Protein AF-A0A9Q1IX51-F1 (afdb_monomer_lite)

InterPro domains:
  IPR006652 Kelch repeat type 1 [PF01344] (8-54)
  IPR006652 Kelch repeat type 1 [PF01344] (57-98)
  IPR006652 Kelch repeat type 1 [SM00612] (18-68)
  IPR006652 Kelch repeat type 1 [SM00612] (69-113)
  IPR006652 Kelch repeat type 1 [SM00612] (114-156)
  IPR015915 Kelch-type beta-propeller [G3DSA:2.120.10.80] (1-222)
  IPR015915 Kelch-type beta-propeller [SSF117281] (7-207)
  IPR052310 Kelch/BTB domain-containing protein [PTHR45972] (1-249)

Sequence (255 aa):
MPDEVNTKGCGICTMYNYLFVAGGIKGYGDKCKLSDKVFCYNPITDNWSEIRPLKQPRSQLKLVSMEGFLYAIGGECLFTVEKYDPRMDRWTTVAPLPKGAFAVAHEATICNGELYVSGGSLFYRLLKYDPKRDEWQECPYNNSRKKSTDMVAFKNFIYRFDVNRDQGVNVFKYNTVVKMWHDSASLQQTNPLPFRCAIIGNNIYCVNKSQTLQFIVEEENARFGPEPLKAPFEAKGVLFPFVLSLPEKAETISV

Organism: Synaphobranchus kaupii (NCBI:txid118154)

Foldseek 3Di:
DDPPQAPAQWAWDDDPQKIKTAWAWDDDDPPIDIFQWMWIADLVVRDIDTADGHPDGAGNWYWYDFPQWIKTAAHQQGFWIWIAHPVVSDIDTFAGHDPPAFRDFQAWEDAPRWIWTWGGDQATWIWIADPVVSDIDTFDGDPDRARFLYWYDDHQWIWTWGADQQAGIWIKIARNPVRDIDGAEGDGDHGDDRFYWDDDDQWIWTADQAFIWIWGDDPPHIYIDPDTHGHDPPPPDDDNDDDPDDPDDDDDDDD

Radius of gyration: 18.99 Å; chains: 1; bounding box: 48×55×47 Å

Structure (mmCIF, N/CA/C/O backbone):
data_AF-A0A9Q1IX51-F1
#
_entry.id   AF-A0A9Q1IX51-F1
#
loop_
_atom_site.group_PDB
_atom_site.id
_atom_site.type_symbol
_atom_site.label_atom_id
_atom_site.label_alt_id
_atom_site.label_comp_id
_atom_site.label_asym_id
_atom_site.label_entity_id
_atom_site.label_seq_id
_atom_site.pdbx_PDB_ins_code
_atom_site.Cartn_x
_atom_site.Cartn_y
_atom_site.Cartn_z
_atom_site.occupancy
_atom_site.B_iso_or_equiv
_atom_site.auth_seq_id
_atom_site.auth_comp_id
_atom_site.auth_asym_id
_atom_site.auth_atom_id
_atom_site.pdbx_PDB_model_num
ATOM 1 N N . MET A 1 1 ? 15.773 -16.707 0.502 1.00 78.88 1 MET A N 1
ATOM 2 C CA . MET A 1 1 ? 15.525 -15.411 -0.173 1.00 78.88 1 MET A CA 1
ATOM 3 C C . MET A 1 1 ? 16.825 -14.954 -0.826 1.00 78.88 1 MET A C 1
ATOM 5 O O . MET A 1 1 ? 17.828 -15.002 -0.126 1.00 78.88 1 MET A O 1
ATOM 9 N N . PRO A 1 2 ? 16.835 -14.570 -2.116 1.00 84.31 2 PRO A N 1
ATOM 10 C CA . PRO A 1 2 ? 18.035 -14.088 -2.807 1.00 84.31 2 PRO A CA 1
ATOM 11 C C . PRO A 1 2 ? 18.634 -12.832 -2.155 1.00 84.31 2 PRO A C 1
ATOM 13 O O . PRO A 1 2 ? 17.889 -11.960 -1.711 1.00 84.31 2 PRO A O 1
ATOM 16 N N . ASP A 1 3 ? 19.963 -12.692 -2.187 1.00 84.44 3 ASP A N 1
ATOM 17 C CA . ASP A 1 3 ? 20.710 -11.546 -1.615 1.00 84.44 3 ASP A CA 1
ATOM 18 C C . ASP A 1 3 ? 20.418 -10.198 -2.302 1.00 84.44 3 ASP A C 1
ATOM 20 O O . ASP A 1 3 ? 20.831 -9.118 -1.863 1.00 84.44 3 ASP A O 1
ATOM 24 N N . GLU A 1 4 ? 19.741 -10.258 -3.439 1.00 84.62 4 GLU A N 1
ATOM 25 C CA . GLU A 1 4 ? 19.358 -9.111 -4.250 1.00 84.62 4 GLU A CA 1
ATOM 26 C C . GLU A 1 4 ? 18.008 -8.524 -3.834 1.00 84.62 4 GLU A C 1
ATOM 28 O O . GLU A 1 4 ? 17.710 -7.379 -4.180 1.00 84.62 4 GLU A O 1
ATOM 33 N N . VAL A 1 5 ? 17.211 -9.275 -3.066 1.00 86.69 5 VAL A N 1
ATOM 34 C CA . VAL A 1 5 ? 15.937 -8.797 -2.530 1.00 86.69 5 VAL A CA 1
ATOM 35 C C . VAL A 1 5 ? 16.217 -7.742 -1.463 1.00 86.69 5 VAL A C 1
ATOM 37 O O . VAL A 1 5 ? 16.752 -8.034 -0.392 1.00 86.69 5 VAL A O 1
ATOM 40 N N . ASN A 1 6 ? 15.827 -6.497 -1.731 1.00 85.94 6 ASN A N 1
ATOM 41 C CA . ASN A 1 6 ? 15.961 -5.428 -0.747 1.00 85.94 6 ASN A CA 1
ATOM 42 C C . ASN A 1 6 ? 14.882 -5.562 0.328 1.00 85.94 6 ASN A C 1
ATOM 44 O O . ASN A 1 6 ? 13.694 -5.647 0.026 1.00 85.94 6 ASN A O 1
ATOM 48 N N . THR A 1 7 ? 15.285 -5.498 1.594 1.00 82.69 7 THR A N 1
ATOM 49 C CA . THR A 1 7 ? 14.363 -5.506 2.743 1.00 82.69 7 THR A CA 1
ATOM 50 C C . THR A 1 7 ? 14.002 -4.099 3.222 1.00 82.69 7 THR A C 1
ATOM 52 O O . THR A 1 7 ? 13.067 -3.921 4.000 1.00 82.69 7 THR A O 1
ATOM 55 N N . LYS A 1 8 ? 14.726 -3.072 2.757 1.00 87.50 8 LYS A N 1
ATOM 56 C CA . LYS A 1 8 ? 14.512 -1.673 3.137 1.00 87.50 8 LYS A CA 1
ATOM 57 C C . LYS A 1 8 ? 13.795 -0.915 2.028 1.00 87.50 8 LYS A C 1
ATOM 59 O O . LYS A 1 8 ? 14.292 -0.819 0.909 1.00 87.50 8 LYS A O 1
ATOM 64 N N . GLY A 1 9 ? 12.654 -0.317 2.368 1.00 89.38 9 GLY A N 1
ATOM 65 C CA . GLY A 1 9 ? 11.893 0.541 1.459 1.00 89.38 9 GLY A CA 1
ATOM 66 C C . GLY A 1 9 ? 11.315 -0.187 0.242 1.00 89.38 9 GLY A C 1
ATOM 67 O O . GLY A 1 9 ? 10.960 0.483 -0.721 1.00 89.38 9 GLY A O 1
ATOM 68 N N . CYS A 1 10 ? 11.259 -1.519 0.249 1.00 94.56 10 CYS A N 1
ATOM 69 C CA . CYS A 1 10 ? 10.584 -2.288 -0.788 1.00 94.56 10 CYS A CA 1
ATOM 70 C C . CYS A 1 10 ? 9.066 -2.290 -0.568 1.00 94.56 10 CYS A C 1
ATOM 72 O O . CYS A 1 10 ? 8.568 -2.063 0.538 1.00 94.56 10 CYS A O 1
ATOM 74 N N . GLY A 1 11 ? 8.335 -2.548 -1.646 1.00 95.44 11 GLY A N 1
ATOM 75 C CA . GLY A 1 11 ? 6.907 -2.817 -1.621 1.00 95.44 11 GLY A CA 1
ATOM 76 C C . GLY A 1 11 ? 6.698 -4.322 -1.570 1.00 95.44 11 GLY A C 1
ATOM 77 O O . GLY A 1 11 ? 7.404 -5.057 -2.258 1.00 95.44 11 GLY A O 1
ATOM 78 N N . ILE A 1 12 ? 5.746 -4.774 -0.760 1.00 95.00 12 ILE A N 1
ATOM 79 C CA . ILE A 1 12 ? 5.445 -6.194 -0.581 1.00 95.00 12 ILE A CA 1
ATOM 80 C C . ILE A 1 12 ? 3.938 -6.389 -0.702 1.00 95.00 12 ILE A C 1
ATOM 82 O O . ILE A 1 12 ? 3.181 -5.646 -0.077 1.00 95.00 12 ILE A O 1
ATOM 86 N N . CYS A 1 13 ? 3.505 -7.387 -1.466 1.00 95.19 13 CYS A N 1
ATOM 87 C CA . CYS A 1 13 ? 2.109 -7.819 -1.490 1.00 95.19 13 CYS A CA 1
ATOM 88 C C . CYS A 1 13 ? 1.990 -9.299 -1.847 1.00 95.19 13 CYS A C 1
ATOM 90 O O . CYS A 1 13 ? 2.926 -9.904 -2.367 1.00 95.19 13 CYS A O 1
ATOM 92 N N . THR A 1 14 ? 0.815 -9.872 -1.610 1.00 93.81 14 THR A N 1
ATOM 93 C CA . THR A 1 14 ? 0.474 -11.221 -2.061 1.00 93.81 14 THR A CA 1
ATOM 94 C C . THR A 1 14 ? -0.486 -11.159 -3.243 1.00 93.81 14 THR A C 1
ATOM 96 O O . THR A 1 14 ? -1.341 -10.284 -3.301 1.00 93.81 14 THR A O 1
ATOM 99 N N . MET A 1 15 ? -0.351 -12.076 -4.201 1.00 94.69 15 MET A N 1
ATOM 100 C CA . MET A 1 15 ? -1.299 -12.253 -5.308 1.00 94.69 15 MET A CA 1
ATOM 101 C C . MET A 1 15 ? -1.302 -13.726 -5.722 1.00 94.69 15 MET A C 1
ATOM 103 O O . MET A 1 15 ? -0.240 -14.300 -5.937 1.00 94.69 15 MET A O 1
ATOM 107 N N . TYR A 1 16 ? -2.478 -14.353 -5.812 1.00 91.38 16 TYR A N 1
ATOM 108 C CA . TYR A 1 16 ? -2.625 -15.782 -6.150 1.00 91.38 16 TYR A CA 1
ATOM 109 C C . TYR A 1 16 ? -1.751 -16.736 -5.309 1.00 91.38 16 TYR A C 1
ATOM 111 O O . TYR A 1 16 ? -1.217 -17.707 -5.830 1.00 91.38 16 TYR A O 1
ATOM 119 N N . ASN A 1 17 ? -1.604 -16.461 -4.008 1.00 89.44 17 ASN A N 1
ATOM 120 C CA . ASN A 1 17 ? -0.730 -17.193 -3.076 1.00 89.44 17 ASN A CA 1
ATOM 121 C C . ASN A 1 17 ? 0.785 -17.051 -3.337 1.00 89.44 17 ASN A C 1
ATOM 123 O O . ASN A 1 17 ? 1.582 -17.706 -2.680 1.00 89.44 17 ASN A O 1
ATOM 127 N N . TYR A 1 18 ? 1.205 -16.172 -4.244 1.00 92.50 18 TYR A N 1
ATOM 128 C CA . TYR A 1 18 ? 2.606 -15.789 -4.399 1.00 92.50 18 TYR A CA 1
ATOM 129 C C . TYR A 1 18 ? 2.893 -14.520 -3.601 1.00 92.50 18 TYR A C 1
ATOM 131 O O . TYR A 1 18 ? 2.026 -13.650 -3.469 1.00 92.50 18 TYR A O 1
ATOM 139 N N . LEU A 1 19 ? 4.117 -14.401 -3.092 1.00 95.12 19 LEU A N 1
ATOM 140 C CA . LEU A 1 19 ? 4.614 -13.194 -2.437 1.00 95.12 19 LEU A CA 1
ATOM 141 C C . LEU A 1 19 ? 5.472 -12.403 -3.423 1.00 95.12 19 LEU A C 1
ATOM 143 O O . LEU A 1 19 ? 6.433 -12.932 -3.971 1.00 95.12 19 LEU A O 1
ATOM 147 N N . PHE A 1 20 ? 5.157 -11.127 -3.608 1.00 96.19 20 PHE A N 1
ATOM 148 C CA . PHE A 1 20 ? 5.904 -10.226 -4.477 1.00 96.19 20 PHE A CA 1
ATOM 149 C C . PHE A 1 20 ? 6.659 -9.198 -3.648 1.00 96.19 20 PHE A C 1
ATOM 151 O O . PHE A 1 20 ? 6.102 -8.622 -2.713 1.00 96.19 20 PHE A O 1
ATOM 158 N N . VAL A 1 21 ? 7.912 -8.946 -4.022 1.00 97.00 21 VAL A N 1
ATOM 159 C CA . VAL A 1 21 ? 8.763 -7.905 -3.442 1.00 97.00 21 VAL A CA 1
ATOM 160 C C . VAL A 1 21 ? 9.307 -7.047 -4.572 1.00 97.00 21 VAL A C 1
ATOM 162 O O . VAL A 1 21 ? 9.965 -7.561 -5.471 1.00 97.00 21 VAL A O 1
ATOM 165 N N . ALA A 1 22 ? 9.039 -5.745 -4.535 1.00 97.44 22 ALA A N 1
ATOM 166 C CA . ALA A 1 22 ? 9.427 -4.815 -5.590 1.00 97.44 22 ALA A CA 1
ATOM 167 C C . ALA A 1 22 ? 10.301 -3.680 -5.052 1.00 97.44 22 ALA A C 1
ATOM 169 O O . ALA A 1 22 ? 10.007 -3.096 -4.005 1.00 97.44 22 ALA A O 1
ATOM 170 N N . GLY A 1 23 ? 11.338 -3.338 -5.814 1.00 96.50 23 GLY A N 1
ATOM 171 C CA . GLY A 1 23 ? 12.205 -2.188 -5.597 1.00 96.50 23 GLY A CA 1
ATOM 172 C C . GLY A 1 23 ? 12.950 -2.208 -4.263 1.00 96.50 23 GLY A C 1
ATOM 173 O O . GLY A 1 23 ? 13.489 -3.227 -3.828 1.00 96.50 23 GLY A O 1
ATOM 174 N N . GLY A 1 24 ? 13.007 -1.048 -3.618 1.00 94.25 24 GLY A N 1
ATOM 175 C CA . GLY A 1 24 ? 13.712 -0.822 -2.364 1.00 94.25 24 GLY A CA 1
ATOM 176 C C . GLY A 1 24 ? 15.086 -0.187 -2.540 1.00 94.25 24 GLY A C 1
ATOM 177 O O . GLY A 1 24 ? 15.445 0.328 -3.600 1.00 94.25 24 GLY A O 1
ATOM 178 N N . ILE A 1 25 ? 15.832 -0.175 -1.439 1.00 92.00 25 ILE A N 1
ATOM 179 C CA . ILE A 1 25 ? 17.125 0.493 -1.321 1.00 92.00 25 ILE A CA 1
ATOM 180 C C . ILE A 1 25 ? 18.188 -0.513 -0.896 1.00 92.00 25 ILE A C 1
ATOM 182 O O . ILE A 1 25 ? 18.033 -1.175 0.134 1.00 92.00 25 ILE A O 1
ATOM 186 N N . LYS A 1 26 ? 19.306 -0.536 -1.627 1.00 87.00 26 LYS A N 1
ATOM 187 C CA . LYS A 1 26 ? 20.527 -1.251 -1.248 1.00 87.00 26 LYS A CA 1
ATOM 188 C C . LYS A 1 26 ? 21.592 -0.278 -0.741 1.00 87.00 26 LYS A C 1
ATOM 190 O O . LYS A 1 26 ? 21.780 0.796 -1.307 1.00 87.00 26 LYS A O 1
ATOM 195 N N . GLY A 1 27 ? 22.331 -0.683 0.290 1.00 81.00 27 GLY A N 1
ATOM 196 C CA . GLY A 1 27 ? 23.426 0.107 0.862 1.00 81.00 27 GLY A CA 1
ATOM 197 C C . GLY A 1 27 ? 22.983 1.140 1.905 1.00 81.00 27 GLY A C 1
ATOM 198 O O . GLY A 1 27 ? 21.822 1.196 2.312 1.00 81.00 27 GLY A O 1
ATOM 199 N N . TYR A 1 28 ? 23.944 1.935 2.379 1.00 72.94 28 TYR A N 1
ATOM 200 C CA . TYR A 1 28 ? 23.746 2.950 3.417 1.00 72.94 28 TYR A CA 1
ATOM 201 C C . TYR A 1 28 ? 24.565 4.208 3.101 1.00 72.94 28 TYR A C 1
ATOM 203 O O . TYR A 1 28 ? 25.629 4.108 2.485 1.00 72.94 28 TYR A O 1
ATOM 211 N N . GLY A 1 29 ? 24.073 5.376 3.528 1.00 75.75 29 GLY A N 1
ATOM 212 C CA . GLY A 1 29 ? 24.726 6.668 3.282 1.00 75.75 29 GLY A CA 1
ATOM 213 C C . GLY A 1 29 ? 24.916 6.951 1.789 1.00 75.75 29 GLY A C 1
ATOM 214 O O . GLY A 1 29 ? 24.030 6.671 0.984 1.00 75.75 29 GLY A O 1
ATOM 215 N N . ASP A 1 30 ? 26.102 7.427 1.417 1.00 74.62 30 ASP A N 1
ATOM 216 C CA . ASP A 1 30 ? 26.438 7.848 0.046 1.00 74.62 30 ASP A CA 1
ATOM 217 C C . ASP A 1 30 ? 26.472 6.700 -0.981 1.00 74.62 30 ASP A C 1
ATOM 219 O O . ASP A 1 30 ? 26.530 6.932 -2.185 1.00 74.62 30 ASP A O 1
ATOM 223 N N . LYS A 1 31 ? 26.415 5.440 -0.527 1.00 79.62 31 LYS A N 1
ATOM 224 C CA . LYS A 1 31 ? 26.353 4.244 -1.390 1.00 79.62 31 LYS A CA 1
ATOM 225 C C . LYS A 1 31 ? 24.927 3.708 -1.574 1.00 79.62 31 LYS A C 1
ATOM 227 O O . LYS A 1 31 ? 24.757 2.572 -2.018 1.00 79.62 31 LYS A O 1
ATOM 232 N N . CYS A 1 32 ? 23.918 4.494 -1.203 1.00 84.00 32 CYS A N 1
ATOM 233 C CA . CYS A 1 32 ? 22.505 4.182 -1.389 1.00 84.00 32 CYS A CA 1
ATOM 234 C C . CYS A 1 32 ? 22.172 4.036 -2.885 1.00 84.00 32 CYS A C 1
ATOM 236 O O . CYS A 1 32 ? 22.366 4.968 -3.664 1.00 84.00 32 CYS A O 1
ATOM 238 N N . LYS A 1 33 ? 21.666 2.868 -3.293 1.00 90.38 33 LYS A N 1
ATOM 239 C CA . LYS A 1 33 ? 21.188 2.612 -4.657 1.00 90.38 33 LYS A CA 1
ATOM 240 C C . LYS A 1 33 ? 19.733 2.170 -4.627 1.00 90.38 33 LYS A C 1
ATOM 242 O O . LYS A 1 33 ? 19.391 1.204 -3.944 1.00 90.38 33 LYS A O 1
ATOM 247 N N . LEU A 1 34 ? 18.898 2.876 -5.384 1.00 93.44 34 LEU A N 1
ATOM 248 C CA . LEU A 1 34 ? 17.518 2.475 -5.639 1.00 93.44 34 LEU A CA 1
ATOM 249 C C . LEU A 1 34 ? 17.500 1.248 -6.553 1.00 93.44 34 LEU A C 1
ATOM 251 O O . LEU A 1 34 ? 18.349 1.120 -7.436 1.00 93.44 34 LEU A O 1
ATOM 255 N N . SER A 1 35 ? 16.526 0.368 -6.354 1.00 95.00 35 SER A N 1
ATOM 256 C CA . SER A 1 35 ? 16.322 -0.812 -7.190 1.00 95.00 35 SER A CA 1
ATOM 257 C C . SER A 1 35 ? 14.981 -0.751 -7.915 1.00 95.00 35 SER A C 1
ATOM 259 O O . SER A 1 35 ? 13.992 -0.233 -7.395 1.00 95.00 35 SER A O 1
ATOM 261 N N . ASP A 1 36 ? 14.965 -1.284 -9.127 1.00 96.81 36 ASP A N 1
ATOM 262 C CA . ASP A 1 36 ? 13.798 -1.561 -9.964 1.00 96.81 36 ASP A CA 1
ATOM 263 C C . ASP A 1 36 ? 13.434 -3.054 -9.988 1.00 96.81 36 ASP A C 1
ATOM 265 O O . ASP A 1 36 ? 12.384 -3.417 -10.514 1.00 96.81 36 ASP A O 1
ATOM 269 N N . LYS A 1 37 ? 14.270 -3.923 -9.409 1.00 97.25 37 LYS A N 1
ATOM 270 C CA . LYS A 1 37 ? 14.067 -5.371 -9.428 1.00 97.25 37 LYS A CA 1
ATOM 271 C C . LYS A 1 37 ? 12.770 -5.773 -8.738 1.00 97.25 37 LYS A C 1
ATOM 273 O O . LYS A 1 37 ? 12.367 -5.177 -7.733 1.00 97.25 37 LYS A O 1
ATOM 278 N N . VAL A 1 38 ? 12.148 -6.828 -9.255 1.00 97.81 38 VAL A N 1
ATOM 279 C CA . VAL A 1 38 ? 10.932 -7.406 -8.686 1.00 97.81 38 VAL A CA 1
ATOM 280 C C . VAL A 1 38 ? 11.101 -8.910 -8.574 1.00 97.81 38 VAL A C 1
ATOM 282 O O . VAL A 1 38 ? 11.466 -9.583 -9.533 1.00 97.81 38 VAL A O 1
ATOM 285 N N . PHE A 1 39 ? 10.810 -9.436 -7.394 1.00 96.81 39 PHE A N 1
ATOM 286 C CA . PHE A 1 39 ? 10.927 -10.848 -7.084 1.00 96.81 39 PHE A CA 1
ATOM 287 C C . PHE A 1 39 ? 9.567 -11.424 -6.712 1.00 96.81 39 PHE A C 1
ATOM 289 O O . PHE A 1 39 ? 8.763 -10.773 -6.046 1.00 96.81 39 PHE A O 1
ATOM 296 N N . CYS A 1 40 ? 9.337 -12.660 -7.128 1.00 95.94 40 CYS A N 1
ATOM 297 C CA . CYS A 1 40 ? 8.158 -13.454 -6.843 1.00 95.94 40 CYS A CA 1
ATOM 298 C C . CYS A 1 40 ? 8.588 -14.732 -6.122 1.00 95.94 40 CYS A C 1
ATOM 300 O O . CYS A 1 40 ? 9.466 -15.455 -6.596 1.00 95.94 40 CYS A O 1
ATOM 302 N N . TYR A 1 41 ? 7.968 -15.012 -4.984 1.00 94.81 41 TYR A N 1
ATOM 303 C CA . TYR A 1 41 ? 8.163 -16.232 -4.222 1.00 94.81 41 TYR A CA 1
ATOM 304 C C . TYR A 1 41 ? 6.944 -17.139 -4.327 1.00 94.81 41 TYR A C 1
ATOM 306 O O . TYR A 1 41 ? 5.812 -16.713 -4.080 1.00 94.81 41 TYR A O 1
ATOM 314 N N . ASN A 1 42 ? 7.207 -18.402 -4.650 1.00 92.25 42 ASN A N 1
ATOM 315 C CA . ASN A 1 42 ? 6.227 -19.471 -4.673 1.00 92.25 42 ASN A CA 1
ATOM 316 C C . ASN A 1 42 ? 6.330 -20.310 -3.385 1.00 92.25 42 ASN A C 1
ATOM 318 O O . ASN A 1 42 ? 7.313 -21.043 -3.244 1.00 92.25 42 ASN A O 1
ATOM 322 N N . PRO A 1 43 ? 5.329 -20.272 -2.484 1.00 88.12 43 PRO A N 1
ATOM 323 C CA . PRO A 1 43 ? 5.350 -21.054 -1.245 1.00 88.12 43 PRO A CA 1
ATOM 324 C C . PRO A 1 43 ? 5.203 -22.560 -1.453 1.00 88.12 43 PRO A C 1
ATOM 326 O O . PRO A 1 43 ? 5.575 -23.324 -0.573 1.00 88.12 43 PRO A O 1
ATOM 329 N N . ILE A 1 44 ? 4.669 -23.008 -2.593 1.00 89.25 44 ILE A N 1
ATOM 330 C CA . ILE A 1 44 ? 4.496 -24.442 -2.870 1.00 89.25 44 ILE A CA 1
ATOM 331 C C . ILE A 1 44 ? 5.838 -25.078 -3.234 1.00 89.25 44 ILE A C 1
ATOM 333 O O . ILE A 1 44 ? 6.123 -26.201 -2.834 1.00 89.25 44 ILE A O 1
ATOM 337 N N . THR A 1 45 ? 6.662 -24.364 -4.002 1.00 89.81 45 THR A N 1
ATOM 338 C CA . THR A 1 45 ? 7.963 -24.869 -4.465 1.00 89.81 45 THR A CA 1
ATOM 339 C C . THR A 1 45 ? 9.138 -24.337 -3.651 1.00 89.81 45 THR A C 1
ATOM 341 O O . THR A 1 45 ? 10.274 -24.632 -3.997 1.00 89.81 45 THR A O 1
ATOM 344 N N . ASP A 1 46 ? 8.876 -23.488 -2.655 1.00 86.94 46 ASP A N 1
ATOM 345 C CA . ASP A 1 46 ? 9.873 -22.759 -1.863 1.00 86.94 46 ASP A CA 1
ATOM 346 C C . ASP A 1 46 ? 10.935 -22.021 -2.702 1.00 86.94 46 ASP A C 1
ATOM 348 O O . ASP A 1 46 ? 12.111 -21.941 -2.356 1.00 86.94 46 ASP A O 1
ATOM 352 N N . ASN A 1 47 ? 10.521 -21.457 -3.841 1.00 90.38 47 ASN A N 1
ATOM 353 C CA . ASN A 1 47 ? 11.449 -20.853 -4.795 1.00 90.38 47 ASN A CA 1
ATOM 354 C C . ASN A 1 47 ? 11.154 -19.378 -5.022 1.00 90.38 47 ASN A C 1
ATOM 356 O O . ASN A 1 47 ? 10.005 -18.958 -5.166 1.00 90.38 47 ASN A O 1
ATOM 360 N N . TRP A 1 48 ? 12.232 -18.604 -5.111 1.00 94.69 48 TRP A N 1
ATOM 361 C CA . TRP A 1 48 ? 12.212 -17.220 -5.558 1.00 94.69 48 TRP A CA 1
ATOM 362 C C . TRP A 1 48 ? 12.546 -17.149 -7.047 1.00 94.69 48 TRP A C 1
ATOM 364 O O . TRP A 1 48 ? 13.414 -17.869 -7.533 1.00 94.69 48 TRP A O 1
ATOM 374 N N . SER A 1 49 ? 11.887 -16.242 -7.755 1.00 95.00 49 SER A N 1
ATOM 375 C CA . SER A 1 49 ? 12.125 -15.930 -9.163 1.00 95.00 49 SER A CA 1
ATOM 376 C C . SER A 1 49 ? 12.153 -14.417 -9.349 1.00 95.00 49 SER A C 1
ATOM 378 O O . SER A 1 49 ? 11.397 -13.699 -8.696 1.00 95.00 49 SER A O 1
ATOM 380 N N . GLU A 1 50 ? 13.039 -13.918 -10.205 1.00 96.38 50 GLU A N 1
ATOM 381 C CA . GLU A 1 50 ? 12.985 -12.527 -10.659 1.00 96.38 50 GLU A CA 1
ATOM 382 C C . GLU A 1 50 ? 11.962 -12.435 -11.801 1.00 96.38 50 GLU A C 1
ATOM 384 O O . GLU A 1 50 ? 11.972 -13.261 -12.715 1.00 96.38 50 GLU A O 1
ATOM 389 N N . ILE A 1 51 ? 11.058 -11.461 -11.724 1.00 96.50 51 ILE A N 1
ATOM 390 C CA . ILE A 1 51 ? 10.115 -11.125 -12.802 1.00 96.50 51 ILE A CA 1
ATOM 391 C C . ILE A 1 51 ? 10.541 -9.798 -13.430 1.00 96.50 51 ILE A C 1
ATOM 393 O O . ILE A 1 51 ? 11.550 -9.215 -13.028 1.00 96.50 51 ILE A O 1
ATOM 397 N N . ARG A 1 52 ? 9.788 -9.282 -14.407 1.00 98.19 52 ARG A N 1
ATOM 398 C CA . ARG A 1 52 ? 10.177 -8.020 -15.053 1.00 98.19 52 ARG A CA 1
ATOM 399 C C . ARG A 1 52 ? 10.420 -6.899 -14.049 1.00 98.19 52 ARG A C 1
ATOM 401 O O . ARG A 1 52 ? 9.557 -6.653 -13.196 1.00 98.19 52 ARG A O 1
ATOM 408 N N . PRO A 1 53 ? 11.542 -6.175 -14.202 1.00 98.12 53 PRO A N 1
ATOM 409 C CA . PRO A 1 53 ? 11.814 -5.019 -13.377 1.00 98.12 53 PRO A CA 1
ATOM 410 C C . PRO A 1 53 ? 10.786 -3.921 -13.656 1.00 98.12 53 PRO A C 1
ATOM 412 O O . PRO A 1 53 ? 10.197 -3.838 -14.741 1.00 98.12 53 PRO A O 1
ATOM 415 N N . LEU A 1 54 ? 10.593 -3.067 -12.658 1.00 98.25 54 LEU A N 1
ATOM 416 C CA . LEU A 1 54 ? 9.879 -1.805 -12.786 1.00 98.25 54 LEU A CA 1
ATOM 417 C C . LEU A 1 54 ? 10.515 -0.965 -13.905 1.00 98.25 54 LEU A C 1
ATOM 419 O O . LEU A 1 54 ? 11.714 -1.043 -14.159 1.00 98.25 54 LEU A O 1
ATOM 423 N N . LYS A 1 55 ? 9.736 -0.097 -14.551 1.00 97.75 55 LYS A N 1
ATOM 424 C CA . LYS A 1 55 ? 10.257 0.830 -15.571 1.00 97.75 55 LYS A CA 1
ATOM 425 C C . LYS A 1 55 ? 11.209 1.873 -15.004 1.00 97.75 55 LYS A C 1
ATOM 427 O O . LYS A 1 55 ? 11.963 2.483 -15.757 1.00 97.75 55 LYS A O 1
ATOM 432 N N . GLN A 1 56 ? 11.129 2.116 -13.702 1.00 95.69 56 GLN A N 1
ATOM 433 C CA . GLN A 1 56 ? 12.042 2.985 -12.981 1.00 95.69 56 GLN A CA 1
ATOM 434 C C . GLN A 1 56 ? 12.288 2.438 -11.565 1.00 95.69 56 GLN A C 1
ATOM 436 O O . GLN A 1 56 ? 11.370 1.871 -10.962 1.00 95.69 56 GLN A O 1
ATOM 441 N N . PRO A 1 57 ? 13.485 2.650 -10.997 1.00 95.88 57 PRO A N 1
ATOM 442 C CA . PRO A 1 57 ? 13.773 2.296 -9.613 1.00 95.88 57 PRO A CA 1
ATOM 443 C C . PRO A 1 57 ? 12.877 3.038 -8.618 1.00 95.88 57 PRO A C 1
ATOM 445 O O . PRO A 1 57 ? 12.587 4.223 -8.793 1.00 95.88 57 PRO A O 1
ATOM 448 N N . ARG A 1 58 ? 12.454 2.354 -7.550 1.00 96.25 58 ARG A N 1
ATOM 449 C CA . ARG A 1 58 ? 11.534 2.902 -6.540 1.00 96.25 58 ARG A CA 1
ATOM 450 C C . ARG A 1 58 ? 11.955 2.495 -5.131 1.00 96.25 58 ARG A C 1
ATOM 452 O O . ARG A 1 58 ? 12.163 1.315 -4.870 1.00 96.25 58 ARG A O 1
ATOM 459 N N . SER A 1 59 ? 11.983 3.444 -4.200 1.00 94.31 59 SER A N 1
ATOM 460 C CA . SER A 1 59 ? 12.041 3.197 -2.752 1.00 94.31 59 SER A CA 1
ATOM 461 C C . SER A 1 59 ? 10.789 3.719 -2.062 1.00 94.31 59 SER A C 1
ATOM 463 O O . SER A 1 59 ? 10.132 4.619 -2.571 1.00 94.31 59 SER A O 1
ATOM 465 N N . GLN A 1 60 ? 10.460 3.169 -0.892 1.00 93.25 60 GLN A N 1
ATOM 466 C CA . GLN A 1 60 ? 9.288 3.544 -0.087 1.00 93.25 60 GLN A CA 1
ATOM 467 C C . GLN A 1 60 ? 7.962 3.481 -0.867 1.00 93.25 60 GLN A C 1
ATOM 469 O O . GLN A 1 60 ? 6.992 4.152 -0.519 1.00 93.25 60 GLN A O 1
ATOM 474 N N . LEU A 1 61 ? 7.919 2.678 -1.931 1.00 96.12 61 LEU A N 1
ATOM 475 C CA . 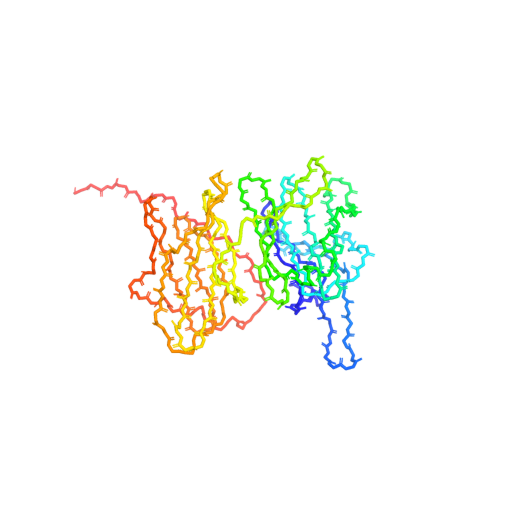LEU A 1 61 ? 6.726 2.458 -2.736 1.00 96.12 61 LEU A CA 1
ATOM 476 C C . LEU A 1 61 ? 5.679 1.648 -1.977 1.00 96.12 61 LEU A C 1
ATOM 478 O O . LEU A 1 61 ? 5.977 0.922 -1.024 1.00 96.12 61 LEU A O 1
ATOM 482 N N . LYS A 1 62 ? 4.448 1.711 -2.478 1.00 97.06 62 LYS A N 1
ATOM 483 C CA . LYS A 1 62 ? 3.390 0.782 -2.091 1.00 97.06 62 LYS A CA 1
ATOM 484 C C . LYS A 1 62 ? 3.133 -0.190 -3.227 1.00 97.06 62 LYS A C 1
ATOM 486 O O . LYS A 1 62 ? 3.034 0.219 -4.379 1.00 97.06 62 LYS A O 1
ATOM 491 N N . LEU A 1 63 ? 3.069 -1.472 -2.889 1.00 97.81 63 LEU A N 1
ATOM 492 C CA . LEU A 1 63 ? 2.763 -2.543 -3.824 1.00 97.81 63 LEU A CA 1
ATOM 493 C C . LEU A 1 63 ? 1.446 -3.170 -3.383 1.00 97.81 63 LEU A C 1
ATOM 495 O O . LEU A 1 63 ? 1.308 -3.535 -2.218 1.00 97.81 63 LEU A O 1
ATOM 499 N N . VAL A 1 64 ? 0.477 -3.253 -4.288 1.00 97.62 64 VAL A N 1
ATOM 500 C CA . VAL A 1 64 ? -0.834 -3.861 -4.023 1.00 97.62 64 VAL A CA 1
ATOM 501 C C . VAL A 1 64 ? -1.279 -4.675 -5.227 1.00 97.62 64 VAL A C 1
ATOM 503 O O . VAL A 1 64 ? -0.948 -4.334 -6.361 1.00 97.62 64 VAL A O 1
ATOM 506 N N . SER A 1 65 ? -2.043 -5.738 -4.995 1.00 97.25 65 SER A N 1
ATOM 507 C CA . SER A 1 65 ? -2.645 -6.535 -6.062 1.00 97.25 65 SER A CA 1
ATOM 508 C C . SER A 1 65 ? -4.129 -6.217 -6.200 1.00 97.25 65 SER A C 1
ATOM 510 O O . SER A 1 65 ? -4.853 -6.286 -5.209 1.00 97.25 65 SER A O 1
ATOM 512 N N . MET A 1 66 ? -4.603 -5.939 -7.410 1.00 96.69 66 MET A N 1
ATOM 513 C CA . MET A 1 66 ? -6.018 -5.689 -7.692 1.00 96.69 66 MET A CA 1
ATOM 514 C C . MET A 1 66 ? -6.387 -6.327 -9.029 1.00 96.69 66 MET A C 1
ATOM 516 O O . MET A 1 66 ? -5.673 -6.145 -10.011 1.00 96.69 66 MET A O 1
ATOM 520 N N . GLU A 1 67 ? -7.478 -7.098 -9.055 1.00 94.44 67 GLU A N 1
ATOM 521 C CA . GLU A 1 67 ? -8.016 -7.734 -10.273 1.00 94.44 67 GLU A CA 1
ATOM 522 C C . GLU A 1 67 ? -6.980 -8.546 -11.088 1.00 94.44 67 GLU A C 1
ATOM 524 O O . GLU A 1 67 ? -7.034 -8.616 -12.314 1.00 94.44 67 GLU A O 1
ATOM 529 N N . GLY A 1 68 ? -6.019 -9.179 -10.405 1.00 95.81 68 GLY A N 1
ATOM 530 C CA . GLY A 1 68 ? -4.976 -9.996 -11.040 1.00 95.81 68 GLY A CA 1
ATOM 531 C C . GLY A 1 68 ? -3.788 -9.217 -11.610 1.00 95.81 68 GLY A C 1
ATOM 532 O O . GLY A 1 68 ? -2.956 -9.804 -12.299 1.00 95.81 68 GLY A O 1
ATOM 533 N N . PHE A 1 69 ? -3.693 -7.921 -11.315 1.00 97.75 69 PHE A N 1
ATOM 534 C CA . PHE A 1 69 ? -2.552 -7.069 -11.640 1.00 97.75 69 PHE A CA 1
ATOM 535 C C . PHE A 1 69 ? -1.838 -6.620 -10.364 1.00 97.75 69 PHE A C 1
ATOM 537 O O . PHE A 1 69 ? -2.460 -6.518 -9.304 1.00 97.75 69 PHE A O 1
ATOM 544 N N . LEU A 1 70 ? -0.550 -6.283 -10.472 1.00 98.38 70 LEU A N 1
ATOM 545 C CA . LEU A 1 70 ? 0.173 -5.579 -9.405 1.00 98.38 70 LEU A CA 1
ATOM 546 C C . LEU A 1 70 ? 0.243 -4.091 -9.719 1.00 98.38 70 LEU A C 1
ATOM 548 O O . LEU A 1 70 ? 0.456 -3.715 -10.866 1.00 98.38 70 LEU A O 1
ATOM 552 N N . TYR A 1 71 ? 0.134 -3.253 -8.698 1.00 98.56 71 TYR A N 1
ATOM 553 C CA . TYR A 1 71 ? 0.272 -1.807 -8.804 1.00 98.56 71 TYR A CA 1
ATOM 554 C C . TYR A 1 71 ? 1.426 -1.339 -7.923 1.00 98.56 71 TYR A C 1
ATOM 556 O O . TYR A 1 71 ? 1.373 -1.477 -6.702 1.00 98.56 71 TYR A O 1
ATOM 564 N N . ALA A 1 72 ? 2.459 -0.774 -8.547 1.00 98.31 72 ALA A N 1
ATOM 565 C CA . ALA A 1 72 ? 3.589 -0.134 -7.889 1.00 98.31 72 ALA A CA 1
ATOM 566 C C . ALA A 1 72 ? 3.337 1.378 -7.826 1.00 98.31 72 ALA A C 1
ATOM 568 O O . ALA A 1 72 ? 3.389 2.089 -8.834 1.00 98.31 72 ALA A O 1
ATOM 569 N N . ILE A 1 73 ? 3.021 1.865 -6.632 1.00 97.88 73 ILE A N 1
ATOM 570 C CA . ILE A 1 73 ? 2.483 3.202 -6.395 1.00 97.88 73 ILE A CA 1
ATOM 571 C C . ILE A 1 73 ? 3.559 4.084 -5.776 1.00 97.88 73 ILE A C 1
ATOM 573 O O . ILE A 1 73 ? 4.054 3.808 -4.680 1.00 97.88 73 ILE A O 1
ATOM 577 N N . GLY A 1 74 ? 3.869 5.175 -6.478 1.00 95.56 74 GLY A N 1
ATOM 578 C CA . GLY A 1 74 ? 4.773 6.219 -6.015 1.00 95.56 74 GLY A CA 1
ATOM 579 C C . GLY A 1 74 ? 6.143 5.700 -5.579 1.00 95.56 74 GLY A C 1
ATOM 580 O O . GLY A 1 74 ? 6.726 4.802 -6.192 1.00 95.56 74 GLY A O 1
ATOM 581 N N . GLY A 1 75 ? 6.652 6.312 -4.523 1.00 91.44 75 GLY A N 1
ATOM 582 C CA . GLY A 1 75 ? 7.978 6.099 -3.974 1.00 91.44 75 GLY A CA 1
ATOM 583 C C . GLY A 1 75 ? 8.577 7.439 -3.572 1.00 91.44 75 GLY A C 1
ATOM 584 O O . GLY A 1 75 ? 7.944 8.487 -3.724 1.00 91.44 75 GLY A O 1
ATOM 585 N N . GLU A 1 76 ? 9.792 7.420 -3.047 1.00 87.44 76 GLU A N 1
ATOM 586 C CA . GLU A 1 76 ? 10.508 8.643 -2.706 1.00 87.44 76 GLU A CA 1
ATOM 587 C C . GLU A 1 76 ? 10.650 9.535 -3.950 1.00 87.44 76 GLU A C 1
ATOM 589 O O . GLU A 1 76 ? 11.202 9.119 -4.966 1.00 87.44 76 GLU A O 1
ATOM 594 N N . CYS A 1 77 ? 10.085 10.744 -3.882 1.00 85.38 77 CYS A N 1
ATOM 595 C CA . CYS A 1 77 ? 10.050 11.720 -4.979 1.00 85.38 77 CYS A CA 1
ATOM 596 C C . CYS A 1 77 ? 9.334 11.258 -6.268 1.00 85.38 77 CYS A C 1
ATOM 598 O O . CYS A 1 77 ? 9.530 11.860 -7.325 1.00 85.38 77 CYS A O 1
ATOM 600 N N . LEU A 1 78 ? 8.476 10.232 -6.202 1.00 92.31 78 LEU A N 1
ATOM 601 C CA . LEU A 1 78 ? 7.765 9.694 -7.364 1.00 92.31 78 LEU A CA 1
ATOM 602 C C . LEU A 1 78 ? 6.244 9.766 -7.200 1.00 92.31 78 LEU A C 1
ATOM 604 O O . LEU A 1 78 ? 5.673 9.274 -6.230 1.00 92.31 78 LEU A O 1
ATOM 608 N N . PHE A 1 79 ? 5.582 10.300 -8.227 1.00 94.75 79 PHE A N 1
ATOM 609 C CA . PHE A 1 79 ? 4.116 10.361 -8.329 1.00 94.75 79 PHE A CA 1
ATOM 610 C C . PHE A 1 79 ? 3.546 9.299 -9.269 1.00 94.75 79 PHE A C 1
ATOM 612 O O . PHE A 1 79 ? 2.376 8.947 -9.210 1.00 94.75 79 PHE A O 1
ATOM 619 N N . THR A 1 80 ? 4.367 8.801 -10.180 1.00 96.62 80 THR A N 1
ATOM 620 C CA . THR A 1 80 ? 4.009 7.802 -11.189 1.00 96.62 80 THR A CA 1
ATOM 621 C C . THR A 1 80 ? 3.540 6.498 -10.561 1.00 96.62 80 THR A C 1
ATOM 623 O O . THR A 1 80 ? 4.091 6.051 -9.551 1.00 96.62 80 THR A O 1
ATOM 626 N N . VAL A 1 81 ? 2.612 5.822 -11.227 1.00 98.00 81 VAL A N 1
ATOM 627 C CA . VAL A 1 81 ? 2.107 4.508 -10.829 1.00 98.00 81 VAL A CA 1
ATOM 628 C C . VAL A 1 81 ? 2.283 3.552 -12.001 1.00 98.00 81 VAL A C 1
ATOM 630 O O . VAL A 1 81 ? 2.085 3.927 -13.157 1.00 98.00 81 VAL A O 1
ATOM 633 N N . GLU A 1 82 ? 2.724 2.337 -11.708 1.00 98.44 82 GLU A N 1
ATOM 634 C CA . GLU A 1 82 ? 2.914 1.291 -12.709 1.00 98.44 82 GLU A CA 1
ATOM 635 C C . GLU A 1 82 ? 2.024 0.092 -12.401 1.00 98.44 82 GLU A C 1
ATOM 637 O O . GLU A 1 82 ? 1.887 -0.297 -11.246 1.00 98.44 82 GLU A O 1
ATOM 642 N N . LYS A 1 83 ? 1.445 -0.500 -13.445 1.00 98.44 83 LYS A N 1
ATOM 643 C CA . LYS A 1 83 ? 0.613 -1.698 -13.405 1.00 98.44 83 LYS A CA 1
ATOM 644 C C . LYS A 1 83 ? 1.313 -2.852 -14.117 1.00 98.44 83 LYS A C 1
ATOM 646 O O . LYS A 1 83 ? 1.643 -2.723 -15.298 1.00 98.44 83 LYS A O 1
ATOM 651 N N . TYR A 1 84 ? 1.502 -3.968 -13.427 1.00 98.56 84 TYR A N 1
ATOM 652 C CA . TYR A 1 84 ? 2.061 -5.206 -13.961 1.00 98.56 84 TYR A CA 1
ATOM 653 C C . TYR A 1 84 ? 0.959 -6.162 -14.392 1.00 98.56 84 TYR A C 1
ATOM 655 O O . TYR A 1 84 ? 0.101 -6.522 -13.583 1.00 98.56 84 TYR A O 1
ATOM 663 N N . ASP A 1 85 ? 1.025 -6.604 -15.643 1.00 97.75 85 ASP A N 1
ATOM 664 C CA . ASP A 1 85 ? 0.247 -7.727 -16.151 1.00 97.75 85 ASP A CA 1
ATOM 665 C C . ASP A 1 85 ? 1.100 -9.007 -16.108 1.00 97.75 85 ASP A C 1
ATOM 667 O O . ASP A 1 85 ? 2.044 -9.120 -16.899 1.00 97.75 85 ASP A O 1
ATOM 671 N N . PRO A 1 86 ? 0.786 -9.979 -15.229 1.00 96.06 86 PRO A N 1
ATOM 672 C CA . PRO A 1 86 ? 1.537 -11.230 -15.141 1.00 96.06 86 PRO A CA 1
ATOM 673 C C . PRO A 1 86 ? 1.384 -12.128 -16.374 1.00 96.06 86 PRO A C 1
ATOM 675 O O . PRO A 1 86 ? 2.229 -12.987 -16.596 1.00 96.06 86 PRO A O 1
ATOM 678 N N . ARG A 1 87 ? 0.337 -11.951 -17.192 1.00 96.06 87 ARG A N 1
ATOM 679 C CA . ARG A 1 87 ? 0.101 -12.764 -18.400 1.00 96.06 87 ARG A CA 1
ATOM 680 C C . ARG A 1 87 ? 0.992 -12.325 -19.551 1.00 96.06 87 ARG A C 1
ATOM 682 O O . ARG A 1 87 ? 1.367 -13.136 -20.389 1.00 96.06 87 ARG A O 1
ATOM 689 N N . MET A 1 88 ? 1.289 -11.029 -19.601 1.00 97.12 88 MET A N 1
ATOM 690 C CA . MET A 1 88 ? 2.169 -10.438 -20.607 1.00 97.12 88 MET A CA 1
ATOM 691 C C . MET A 1 88 ? 3.595 -10.241 -20.102 1.00 97.12 88 MET A C 1
ATOM 693 O O . MET A 1 88 ? 4.438 -9.830 -20.896 1.00 97.12 88 MET A O 1
ATOM 697 N N . ASP A 1 89 ? 3.834 -10.467 -18.805 1.00 96.75 89 ASP A N 1
ATOM 698 C CA . ASP A 1 89 ? 5.086 -10.142 -18.126 1.00 96.75 89 ASP A CA 1
ATOM 699 C C . ASP A 1 89 ? 5.513 -8.706 -18.485 1.00 96.75 89 ASP A C 1
ATOM 701 O O . ASP A 1 89 ? 6.508 -8.451 -19.169 1.00 96.75 89 ASP A O 1
ATOM 705 N N . ARG A 1 90 ? 4.652 -7.734 -18.149 1.00 98.06 90 ARG A N 1
ATOM 706 C CA . ARG A 1 90 ? 4.846 -6.346 -18.587 1.00 98.06 90 ARG A CA 1
ATOM 707 C C . ARG A 1 90 ? 4.293 -5.322 -17.612 1.00 98.06 90 ARG A C 1
ATOM 709 O O . ARG A 1 90 ? 3.113 -5.338 -17.271 1.00 98.06 90 ARG A O 1
ATOM 716 N N . TRP A 1 91 ? 5.132 -4.344 -17.280 1.00 98.62 91 TRP A N 1
ATOM 717 C CA . TRP A 1 91 ? 4.724 -3.122 -16.595 1.00 98.62 91 TRP A CA 1
ATOM 718 C C . TRP A 1 91 ? 4.208 -2.069 -17.585 1.00 98.62 91 TRP A C 1
ATOM 720 O O . TRP A 1 91 ? 4.759 -1.852 -18.668 1.00 98.62 91 TRP A O 1
ATOM 730 N N . THR A 1 92 ? 3.147 -1.372 -17.205 1.00 98.31 92 THR A N 1
ATOM 731 C CA . THR A 1 92 ? 2.529 -0.268 -17.948 1.00 98.31 92 THR A CA 1
ATOM 732 C C . THR A 1 92 ? 2.335 0.917 -17.016 1.00 98.31 92 THR A C 1
ATOM 734 O O . THR A 1 92 ? 2.078 0.731 -15.833 1.00 98.31 92 THR A O 1
ATOM 737 N N . THR A 1 93 ? 2.505 2.137 -17.518 1.00 98.19 93 THR A N 1
ATOM 738 C CA . THR A 1 93 ? 2.251 3.330 -16.702 1.00 98.19 93 THR A CA 1
ATOM 739 C C . THR A 1 93 ? 0.751 3.582 -16.693 1.00 98.19 93 THR A C 1
ATOM 741 O O . THR A 1 93 ? 0.121 3.478 -17.743 1.00 98.19 93 THR A O 1
ATOM 744 N N . VAL A 1 94 ? 0.210 3.898 -15.523 1.00 98.12 94 VAL A N 1
ATOM 745 C CA . VAL A 1 94 ? -1.179 4.335 -15.332 1.00 98.12 94 VAL A CA 1
ATOM 746 C C . VAL A 1 94 ? -1.178 5.750 -14.751 1.00 98.12 94 VAL A C 1
ATOM 748 O O . VAL A 1 94 ? -0.102 6.310 -14.494 1.00 98.12 94 VAL A O 1
ATOM 751 N N . ALA A 1 95 ? -2.348 6.349 -14.550 1.00 97.44 95 ALA A N 1
ATOM 752 C CA . ALA A 1 95 ? -2.457 7.714 -14.069 1.00 97.44 95 ALA A CA 1
ATOM 753 C C . ALA A 1 95 ? -1.615 7.948 -12.805 1.00 97.44 95 ALA A C 1
ATOM 755 O O . ALA A 1 95 ? -1.680 7.173 -11.840 1.00 97.44 95 ALA A O 1
ATOM 756 N N . PRO A 1 96 ? -0.794 9.011 -12.793 1.00 96.38 96 PRO A N 1
ATOM 757 C CA . PRO A 1 96 ? 0.046 9.325 -11.653 1.00 96.38 96 PRO A CA 1
ATOM 758 C C . PRO A 1 96 ? -0.793 9.884 -10.501 1.00 96.38 96 PRO A C 1
ATOM 760 O O . PRO A 1 96 ? -1.853 10.476 -10.705 1.00 96.38 96 PRO A O 1
ATOM 763 N N . LEU A 1 97 ? -0.262 9.770 -9.286 1.00 94.81 97 LEU A N 1
ATOM 764 C CA . LEU A 1 97 ? -0.763 10.483 -8.118 1.00 94.81 97 LEU A CA 1
ATOM 765 C C . LEU A 1 97 ? -0.785 12.006 -8.396 1.00 94.81 97 LEU A C 1
ATOM 767 O O . LEU A 1 97 ? 0.133 12.520 -9.051 1.00 94.81 97 LEU A O 1
ATOM 771 N N . PRO A 1 98 ? -1.783 12.754 -7.888 1.00 91.38 98 PRO A N 1
ATOM 772 C CA . PRO A 1 98 ? -1.881 14.199 -8.088 1.00 91.38 98 PRO A CA 1
ATOM 773 C C . PRO A 1 98 ? -0.630 14.952 -7.603 1.00 91.38 98 PRO A C 1
ATOM 775 O O . PRO A 1 98 ? -0.318 14.979 -6.407 1.00 91.38 98 PRO A O 1
ATOM 778 N N . LYS A 1 99 ? 0.086 15.594 -8.536 1.00 83.62 99 LYS A N 1
ATOM 779 C CA . LYS A 1 99 ? 1.309 16.361 -8.241 1.00 83.62 99 LYS A CA 1
ATOM 780 C C . LYS A 1 99 ? 1.020 17.512 -7.266 1.00 83.62 99 LYS A C 1
ATOM 782 O O . LYS A 1 99 ? -0.027 18.150 -7.328 1.00 83.62 99 LYS A O 1
ATOM 787 N N . GLY A 1 100 ? 1.965 17.792 -6.366 1.00 75.75 100 GLY A N 1
ATOM 788 C CA . GLY A 1 100 ? 1.910 18.906 -5.406 1.00 75.75 100 GLY A CA 1
ATOM 789 C C . GLY A 1 100 ? 1.029 18.652 -4.176 1.00 75.75 100 GLY A C 1
ATOM 790 O O . GLY A 1 100 ? 1.478 18.857 -3.053 1.00 75.75 100 GLY A O 1
ATOM 791 N N . ALA A 1 101 ? -0.193 18.150 -4.367 1.00 72.25 101 ALA A N 1
ATOM 792 C CA . ALA A 1 101 ? -1.127 17.867 -3.274 1.00 72.25 101 ALA A CA 1
ATOM 793 C C . ALA A 1 101 ? -0.856 16.529 -2.557 1.00 72.25 101 ALA A C 1
ATOM 795 O O . ALA A 1 101 ? -1.158 16.393 -1.370 1.00 72.25 101 ALA A O 1
ATOM 796 N N . PHE A 1 102 ? -0.275 15.552 -3.264 1.00 77.94 102 PHE A N 1
ATOM 797 C CA . PHE A 1 102 ? -0.031 14.199 -2.766 1.00 77.94 102 PHE A CA 1
ATOM 798 C C . PHE A 1 102 ? 1.448 13.816 -2.923 1.00 77.94 102 PHE A C 1
ATOM 800 O O . PHE A 1 102 ? 1.824 13.019 -3.777 1.00 77.94 102 PHE A O 1
ATOM 807 N N . ALA A 1 103 ? 2.306 14.446 -2.115 1.00 77.69 103 ALA A N 1
ATOM 808 C CA . ALA A 1 103 ? 3.764 14.324 -2.224 1.00 77.69 103 ALA A CA 1
ATOM 809 C C . ALA A 1 103 ? 4.295 12.893 -2.034 1.00 77.69 103 ALA A C 1
ATOM 811 O O . ALA A 1 103 ? 5.266 12.513 -2.680 1.00 77.69 103 ALA A O 1
ATOM 812 N N . VAL A 1 104 ? 3.682 12.117 -1.134 1.00 85.44 104 VAL A N 1
ATOM 813 C CA . VAL A 1 104 ? 4.151 10.777 -0.760 1.00 85.44 104 VAL A CA 1
ATOM 814 C C . VAL A 1 104 ? 2.955 9.868 -0.500 1.00 85.44 104 VAL A C 1
ATOM 816 O O . VAL A 1 104 ? 2.055 10.233 0.259 1.00 85.44 104 VAL A O 1
ATOM 819 N N . ALA A 1 105 ? 2.967 8.676 -1.098 1.00 89.31 105 ALA A N 1
ATOM 820 C CA . ALA A 1 105 ? 2.063 7.591 -0.733 1.00 89.31 105 ALA A CA 1
ATOM 821 C C . ALA A 1 105 ? 2.532 6.961 0.585 1.00 89.31 105 ALA A C 1
ATOM 823 O O . ALA A 1 105 ? 3.648 6.455 0.686 1.00 89.31 105 ALA A O 1
ATOM 824 N N . HIS A 1 106 ? 1.685 7.012 1.608 1.00 90.38 106 HIS A N 1
ATOM 825 C CA . HIS A 1 106 ? 1.985 6.462 2.922 1.00 90.38 106 HIS A CA 1
ATOM 826 C C . HIS A 1 106 ? 1.510 5.039 3.060 1.00 90.38 106 HIS A C 1
ATOM 828 O O . HIS A 1 106 ? 2.324 4.213 3.432 1.00 90.38 106 HIS A O 1
ATOM 834 N N . GLU A 1 107 ? 0.255 4.746 2.734 1.00 94.19 107 GLU A N 1
ATOM 835 C CA . GLU A 1 107 ? -0.267 3.382 2.721 1.00 94.19 107 GLU A CA 1
ATOM 836 C C . GLU A 1 107 ? -1.202 3.161 1.541 1.00 94.19 107 GLU A C 1
ATOM 838 O O . GLU A 1 107 ? -1.765 4.111 0.999 1.00 94.19 107 GLU A O 1
ATOM 843 N N . ALA A 1 108 ? -1.370 1.905 1.139 1.00 96.38 108 ALA A N 1
ATOM 844 C CA . ALA A 1 108 ? -2.304 1.527 0.091 1.00 96.38 108 ALA A CA 1
ATOM 845 C C . ALA A 1 108 ? -3.022 0.227 0.456 1.00 96.38 108 ALA A C 1
ATOM 847 O O . ALA A 1 108 ? -2.427 -0.675 1.040 1.00 96.38 108 ALA A O 1
ATOM 848 N N . THR A 1 109 ? -4.300 0.131 0.106 1.00 96.75 109 THR A N 1
ATOM 849 C CA . THR A 1 109 ? -5.112 -1.065 0.336 1.00 96.75 109 THR A CA 1
ATOM 850 C C . THR A 1 109 ? -6.174 -1.206 -0.748 1.00 96.75 109 THR A C 1
ATOM 852 O O . THR A 1 109 ? -6.468 -0.244 -1.459 1.00 96.75 109 THR A O 1
ATOM 855 N N . ILE A 1 110 ? -6.751 -2.400 -0.871 1.00 96.50 110 ILE A N 1
ATOM 856 C CA . ILE A 1 110 ? -7.855 -2.676 -1.792 1.00 96.50 110 ILE A CA 1
ATOM 857 C C . ILE A 1 110 ? -9.115 -2.930 -0.979 1.00 96.50 110 ILE A C 1
ATOM 859 O O . ILE A 1 110 ? -9.112 -3.776 -0.091 1.00 96.50 110 ILE A O 1
ATOM 863 N N . CYS A 1 111 ? -10.202 -2.236 -1.299 1.00 95.69 111 CYS A N 1
ATOM 864 C CA . CYS A 1 111 ? -11.509 -2.467 -0.695 1.00 95.69 111 CYS A CA 1
ATOM 865 C C . CYS A 1 111 ? -12.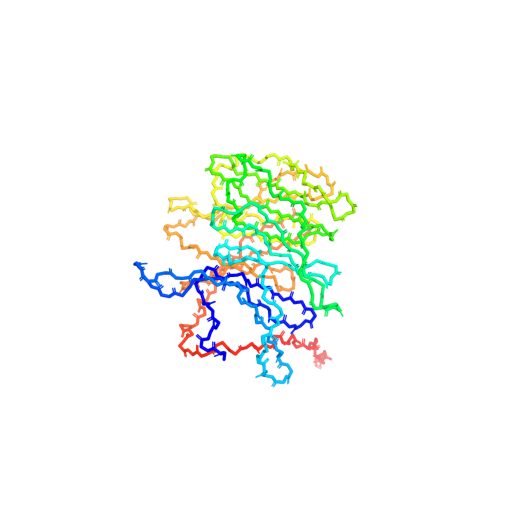557 -2.501 -1.805 1.00 95.69 111 CYS A C 1
ATOM 867 O O . CYS A 1 111 ? -12.569 -1.619 -2.658 1.00 95.69 111 CYS A O 1
ATOM 869 N N . ASN A 1 112 ? -13.412 -3.526 -1.819 1.00 91.75 112 ASN A N 1
ATOM 870 C CA . ASN A 1 112 ? -14.495 -3.666 -2.800 1.00 91.75 112 ASN A CA 1
ATOM 871 C C . ASN A 1 112 ? -14.047 -3.582 -4.274 1.00 91.75 112 ASN A C 1
ATOM 873 O O . ASN A 1 112 ? -14.754 -3.033 -5.111 1.00 91.75 112 ASN A O 1
ATOM 877 N N . GLY A 1 113 ? -12.869 -4.135 -4.589 1.00 90.44 113 GLY A N 1
ATOM 878 C CA . GLY A 1 113 ? -12.304 -4.106 -5.946 1.00 90.44 113 GLY A CA 1
ATOM 879 C C . GLY A 1 113 ? -11.709 -2.755 -6.350 1.00 90.44 113 GLY A C 1
ATOM 880 O O . GLY A 1 113 ? -11.322 -2.579 -7.497 1.00 90.44 113 GLY A O 1
ATOM 881 N N . GLU A 1 114 ? -11.610 -1.809 -5.418 1.00 93.75 114 GLU A N 1
ATOM 882 C CA . GLU A 1 114 ? -11.096 -0.468 -5.666 1.00 93.75 114 GLU A CA 1
ATOM 883 C C . GLU A 1 114 ? -9.803 -0.244 -4.886 1.00 93.75 114 GLU A C 1
ATOM 885 O O . GLU A 1 114 ? -9.646 -0.697 -3.747 1.00 93.75 114 GLU A O 1
ATOM 890 N N . LEU A 1 115 ? -8.866 0.470 -5.505 1.00 97.31 115 LEU A N 1
ATOM 891 C CA . LEU A 1 115 ? -7.563 0.758 -4.927 1.00 97.31 115 LEU A CA 1
ATOM 892 C C . LEU A 1 115 ? -7.593 2.103 -4.216 1.00 97.31 115 LEU A C 1
ATOM 894 O O . LEU A 1 115 ? -7.949 3.126 -4.801 1.00 97.31 115 LEU A O 1
ATOM 898 N N . TYR A 1 116 ? -7.163 2.095 -2.959 1.00 97.06 116 TYR A N 1
ATOM 899 C CA . TYR A 1 116 ? -7.107 3.273 -2.112 1.00 97.06 116 TYR A CA 1
ATOM 900 C C . TYR A 1 116 ? -5.689 3.546 -1.645 1.00 97.06 116 TYR A C 1
ATOM 902 O O . TYR A 1 116 ? -4.975 2.629 -1.241 1.00 97.06 116 TYR A O 1
ATOM 910 N N . VAL A 1 117 ? -5.298 4.818 -1.644 1.00 95.81 117 VAL A N 1
ATOM 911 C CA . VAL A 1 117 ? -3.978 5.262 -1.185 1.00 95.81 117 VAL A CA 1
ATOM 912 C C . VAL A 1 117 ? -4.148 6.405 -0.204 1.00 95.81 117 VAL A C 1
ATOM 914 O O . VAL A 1 117 ? -4.764 7.421 -0.522 1.00 95.81 117 VAL A O 1
ATOM 917 N N . SER A 1 118 ? -3.581 6.256 0.988 1.00 93.06 118 SER A N 1
ATOM 918 C CA . SER A 1 118 ? -3.448 7.345 1.946 1.00 93.06 118 SER A CA 1
ATOM 919 C C . SER A 1 118 ? -2.064 7.976 1.832 1.00 93.06 118 SER A C 1
ATOM 921 O O . SER A 1 118 ? -1.069 7.290 1.598 1.00 93.06 118 SER A O 1
ATOM 923 N N . GLY A 1 119 ? -1.975 9.297 1.955 1.00 89.94 119 GLY A N 1
ATOM 924 C CA . GLY A 1 119 ? -0.714 10.007 1.733 1.00 89.94 119 GLY A CA 1
ATOM 925 C C . GLY A 1 119 ? -0.849 11.523 1.772 1.00 89.94 119 GLY A C 1
ATOM 926 O O . GLY A 1 119 ? -1.866 12.045 2.223 1.00 89.94 119 GLY A O 1
ATOM 927 N N . GLY A 1 120 ? 0.189 12.223 1.317 1.00 84.19 120 GLY A N 1
ATOM 928 C CA . GLY A 1 120 ? 0.322 13.685 1.404 1.00 84.19 120 GLY A CA 1
ATOM 929 C C . GLY A 1 120 ? 1.355 14.127 2.446 1.00 84.19 120 GLY A C 1
ATOM 930 O O . GLY A 1 120 ? 1.862 13.314 3.204 1.00 84.19 120 GLY A O 1
ATOM 931 N N . SER A 1 121 ? 1.711 15.412 2.470 1.00 75.88 121 SER A N 1
ATOM 932 C CA . SER A 1 121 ? 2.757 15.955 3.362 1.00 75.88 121 SER A CA 1
ATOM 933 C C . SER A 1 121 ? 2.202 16.835 4.485 1.00 75.88 121 SER A C 1
ATOM 935 O O . SER A 1 121 ? 2.623 16.716 5.631 1.00 75.88 121 SER A O 1
ATOM 937 N N . LEU A 1 122 ? 1.244 17.706 4.158 1.00 72.06 122 LEU A N 1
ATOM 938 C CA . LEU A 1 122 ? 0.625 18.659 5.092 1.00 72.06 122 LEU A CA 1
ATOM 939 C C . LEU A 1 122 ? -0.800 18.253 5.480 1.00 72.06 122 LEU A C 1
ATOM 941 O O . LEU A 1 122 ? -1.217 18.396 6.627 1.00 72.06 122 LEU A O 1
ATOM 945 N N . PHE A 1 123 ? -1.540 17.725 4.508 1.00 75.12 123 PHE A N 1
ATOM 946 C CA . PHE A 1 123 ? -2.893 17.221 4.680 1.00 75.12 123 PHE A CA 1
ATOM 947 C C . PHE A 1 123 ? -2.912 15.775 4.218 1.00 75.12 123 PHE A C 1
ATOM 949 O O . PHE A 1 123 ? -2.579 15.491 3.067 1.00 75.12 123 PHE A O 1
ATOM 956 N N . TYR A 1 124 ? -3.265 14.874 5.129 1.00 81.94 124 TYR A N 1
ATOM 957 C CA . TYR A 1 124 ? -3.358 13.457 4.822 1.00 81.94 124 TYR A CA 1
ATOM 958 C C . TYR A 1 124 ? -4.670 13.204 4.097 1.00 81.94 124 TYR A C 1
ATOM 960 O O . TYR A 1 124 ? -5.746 13.416 4.654 1.00 81.94 124 TYR A O 1
ATOM 968 N N . ARG A 1 125 ? -4.562 12.785 2.842 1.00 88.69 125 ARG A N 1
ATOM 969 C CA . ARG A 1 125 ? -5.689 12.535 1.946 1.00 88.69 125 ARG A CA 1
ATOM 970 C C . ARG A 1 125 ? -5.862 11.043 1.752 1.00 88.69 125 ARG A C 1
ATOM 972 O O . ARG A 1 125 ? -4.894 10.289 1.858 1.00 88.69 125 ARG A O 1
ATOM 979 N N . LEU A 1 126 ? -7.084 10.642 1.434 1.00 93.50 126 LEU A N 1
ATOM 980 C CA . LEU A 1 126 ? -7.386 9.318 0.916 1.00 93.50 126 LEU A CA 1
ATOM 981 C C . LEU A 1 126 ? -7.767 9.481 -0.552 1.00 93.50 126 LEU A C 1
ATOM 983 O O . LEU A 1 126 ? -8.725 10.178 -0.869 1.00 93.50 126 LEU A O 1
ATOM 987 N N . LEU A 1 127 ? -7.002 8.860 -1.439 1.00 95.12 127 LEU A N 1
ATOM 988 C CA . LEU A 1 127 ? -7.304 8.798 -2.859 1.00 95.12 127 LEU A CA 1
ATOM 989 C C . LEU A 1 127 ? -7.880 7.430 -3.196 1.00 95.12 127 LEU A C 1
ATOM 991 O O . LEU A 1 127 ? -7.469 6.423 -2.622 1.00 95.12 127 LEU A O 1
ATOM 995 N N . LYS A 1 128 ? -8.791 7.409 -4.158 1.00 96.31 128 LYS A N 1
ATOM 996 C CA . LYS A 1 128 ? -9.340 6.221 -4.800 1.00 96.31 128 LYS A CA 1
ATOM 997 C C . LYS A 1 128 ? -8.937 6.231 -6.270 1.00 96.31 128 LYS A C 1
ATOM 999 O O . LYS A 1 128 ? -9.072 7.259 -6.929 1.00 96.31 128 LYS A O 1
ATOM 1004 N N . TYR A 1 129 ? -8.484 5.098 -6.784 1.00 97.06 129 TYR A N 1
ATOM 1005 C CA . TYR A 1 129 ? -8.185 4.916 -8.199 1.00 97.06 129 TYR A CA 1
ATOM 1006 C C . TYR A 1 129 ? -9.351 4.237 -8.920 1.00 97.06 129 TYR A C 1
ATOM 1008 O O . TYR A 1 129 ? -9.861 3.215 -8.457 1.00 97.06 129 TYR A O 1
ATOM 1016 N N . ASP A 1 130 ? -9.759 4.802 -10.054 1.00 92.69 130 ASP A N 1
ATOM 1017 C CA . ASP A 1 130 ? -10.705 4.196 -10.988 1.00 92.69 130 ASP A CA 1
ATOM 1018 C C . ASP A 1 130 ? -9.924 3.531 -12.137 1.00 92.69 130 ASP A C 1
ATOM 1020 O O . ASP A 1 130 ? -9.416 4.236 -13.016 1.00 92.69 130 ASP A O 1
ATOM 1024 N N . PRO A 1 131 ? -9.823 2.188 -12.172 1.00 92.00 131 PRO A N 1
ATOM 1025 C CA . PRO A 1 131 ? -9.074 1.488 -13.213 1.00 92.00 131 PRO A CA 1
ATOM 1026 C C . PRO A 1 131 ? -9.739 1.540 -14.594 1.00 92.00 131 PRO A C 1
ATOM 1028 O O . PRO A 1 131 ? -9.064 1.279 -15.588 1.00 92.00 131 PRO A O 1
ATOM 1031 N N . LYS A 1 132 ? -11.042 1.853 -14.683 1.00 91.06 132 LYS A N 1
ATOM 1032 C CA . LYS A 1 132 ? -11.759 1.951 -15.964 1.00 91.06 132 LYS A CA 1
ATOM 1033 C C . LYS A 1 132 ? -11.491 3.285 -16.644 1.00 91.06 132 LYS A C 1
ATOM 1035 O O . LYS A 1 132 ? -11.380 3.333 -17.865 1.00 91.06 132 LYS A O 1
ATOM 1040 N N . ARG A 1 133 ? -11.417 4.355 -15.851 1.00 94.25 133 ARG A N 1
ATOM 1041 C CA . ARG A 1 133 ? -11.142 5.716 -16.334 1.00 94.25 133 ARG A CA 1
ATOM 1042 C C . ARG A 1 133 ? -9.659 6.063 -16.342 1.00 94.25 133 ARG A C 1
ATOM 1044 O O . ARG A 1 133 ? -9.289 7.026 -16.995 1.00 94.25 133 ARG A O 1
ATOM 1051 N N . ASP A 1 134 ? -8.845 5.281 -15.638 1.00 96.31 134 ASP A N 1
ATOM 1052 C CA . ASP A 1 134 ? -7.453 5.603 -15.344 1.00 96.31 134 ASP A CA 1
ATOM 1053 C C . ASP A 1 134 ? -7.330 6.983 -14.679 1.00 96.31 134 ASP A C 1
ATOM 1055 O O . ASP A 1 134 ? -6.660 7.884 -15.169 1.00 96.31 134 ASP A O 1
ATOM 1059 N N . GLU A 1 135 ? -8.047 7.180 -13.571 1.00 95.81 135 GLU A N 1
ATOM 1060 C CA . GLU A 1 135 ? -8.124 8.472 -12.881 1.00 95.81 135 GLU A CA 1
ATOM 1061 C C . GLU A 1 135 ? -8.111 8.302 -11.358 1.00 95.81 135 GLU A C 1
ATOM 1063 O O . GLU A 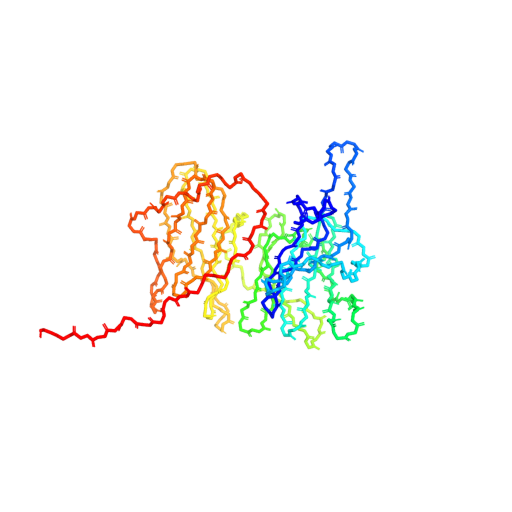1 135 ? -8.628 7.327 -10.809 1.00 95.81 135 GLU A O 1
ATOM 1068 N N . TRP A 1 136 ? -7.548 9.292 -10.660 1.00 95.75 136 TRP A N 1
ATOM 1069 C CA . TRP A 1 136 ? -7.580 9.380 -9.200 1.00 95.75 136 TRP A CA 1
ATOM 1070 C C . TRP A 1 136 ? -8.674 10.337 -8.738 1.00 95.75 136 TRP A C 1
ATOM 1072 O O . TRP A 1 136 ? -8.801 11.448 -9.248 1.00 95.75 136 TRP A O 1
ATOM 1082 N N . GLN A 1 137 ? -9.423 9.925 -7.722 1.00 94.94 137 GLN A N 1
ATOM 1083 C CA . GLN A 1 137 ? -10.462 10.717 -7.074 1.00 94.94 137 GLN A CA 1
ATOM 1084 C C . GLN A 1 137 ? -10.128 10.888 -5.597 1.00 94.94 137 GLN A C 1
ATOM 1086 O O . GLN A 1 137 ? -9.710 9.942 -4.929 1.00 94.94 137 GLN A O 1
ATOM 1091 N N . GLU A 1 138 ? -10.322 12.092 -5.071 1.00 93.31 138 GLU A N 1
ATOM 1092 C CA . GLU A 1 138 ? -10.155 12.352 -3.645 1.00 93.31 138 GLU A CA 1
ATOM 1093 C C . GLU A 1 138 ? -11.411 11.919 -2.879 1.00 93.31 138 GLU A C 1
ATOM 1095 O O . GLU A 1 138 ? -12.533 12.302 -3.214 1.00 93.31 138 GLU A O 1
ATOM 1100 N N . CYS A 1 139 ? -11.220 11.087 -1.857 1.00 93.75 139 CYS A N 1
ATOM 1101 C CA . CYS A 1 139 ? -12.265 10.731 -0.908 1.00 93.75 139 CYS A CA 1
ATOM 1102 C C . CYS A 1 139 ? -12.446 11.860 0.121 1.00 93.75 139 CYS A C 1
ATOM 1104 O O . CYS A 1 139 ? -11.520 12.644 0.345 1.00 93.75 139 CYS A O 1
ATOM 1106 N N . PRO A 1 140 ? -13.599 11.920 0.812 1.00 90.44 140 PRO A N 1
ATOM 1107 C CA . PRO A 1 140 ? -13.805 12.862 1.907 1.00 90.44 140 PRO A CA 1
ATOM 1108 C C . PRO A 1 140 ? -12.676 12.814 2.938 1.00 90.44 140 PRO A C 1
ATOM 1110 O O . PRO A 1 140 ? -12.097 11.757 3.201 1.00 90.44 140 PRO A O 1
ATOM 1113 N N . TYR A 1 141 ? -12.358 13.965 3.522 1.00 82.69 141 TYR A N 1
ATOM 1114 C CA . TYR A 1 141 ? -11.325 14.079 4.546 1.00 82.69 141 TYR A CA 1
ATOM 1115 C C . TYR A 1 141 ? -11.838 13.581 5.901 1.00 82.69 141 TYR A C 1
ATOM 1117 O O . TYR A 1 141 ? -13.029 13.660 6.203 1.00 82.69 141 TYR A O 1
ATOM 1125 N N . ASN A 1 142 ? -10.921 13.093 6.736 1.00 75.75 142 ASN A N 1
ATOM 1126 C CA . ASN A 1 142 ? -11.177 12.913 8.161 1.00 75.75 142 ASN A CA 1
ATOM 1127 C C . ASN A 1 142 ? -10.534 14.057 8.959 1.00 75.75 142 ASN A C 1
ATOM 1129 O O . ASN A 1 142 ? -9.712 14.816 8.443 1.00 75.75 142 ASN A O 1
ATOM 1133 N N . ASN A 1 143 ? -10.891 14.179 10.237 1.00 73.44 143 ASN A N 1
ATOM 1134 C CA . ASN A 1 143 ? -10.321 15.208 11.112 1.00 73.44 143 ASN A CA 1
ATOM 1135 C C . ASN A 1 143 ? -8.863 14.912 11.517 1.00 73.44 143 ASN A C 1
ATOM 1137 O O . ASN A 1 143 ? -8.188 15.783 12.071 1.00 73.44 143 ASN A O 1
ATOM 1141 N N . SER A 1 144 ? -8.353 13.706 11.239 1.00 74.44 144 SER A N 1
ATOM 1142 C CA . SER A 1 144 ? -6.988 13.337 11.597 1.00 74.44 144 SER A CA 1
ATOM 1143 C C . SER A 1 144 ? -5.968 13.933 10.634 1.00 74.44 144 SER A C 1
ATOM 1145 O O . SER A 1 144 ? -5.836 13.541 9.474 1.00 74.44 144 SER A O 1
ATOM 1147 N N . ARG A 1 145 ? -5.144 14.839 11.162 1.00 75.56 145 ARG A N 1
ATOM 1148 C CA . ARG A 1 145 ? -3.993 15.415 10.455 1.00 75.56 145 ARG A CA 1
ATOM 1149 C C . ARG A 1 145 ? -2.696 14.646 10.717 1.00 75.56 145 ARG A C 1
ATOM 1151 O O . ARG A 1 145 ? -1.634 15.257 10.741 1.00 75.56 145 ARG A O 1
ATOM 1158 N N . LYS A 1 146 ? -2.758 13.334 10.969 1.00 81.75 146 LYS A N 1
ATOM 1159 C CA . LYS A 1 146 ? -1.569 12.513 11.276 1.00 81.75 146 LYS A CA 1
ATOM 1160 C C . LYS A 1 146 ? -1.219 11.536 10.161 1.00 81.75 146 LYS A C 1
ATOM 1162 O O . LYS A 1 146 ? -2.066 11.186 9.350 1.00 81.75 146 LYS A O 1
ATOM 1167 N N . LYS A 1 147 ? 0.036 11.087 10.121 1.00 83.75 147 LYS A N 1
ATOM 1168 C CA . LYS A 1 147 ? 0.445 9.964 9.274 1.00 83.75 147 LYS A CA 1
ATOM 1169 C C . LYS A 1 147 ? -0.031 8.672 9.919 1.00 83.75 147 LYS A C 1
ATOM 1171 O O . LYS A 1 147 ? 0.235 8.447 11.097 1.00 83.75 147 LYS A O 1
ATOM 1176 N N . SER A 1 148 ? -0.690 7.830 9.142 1.00 85.50 148 SER A N 1
ATOM 1177 C CA . SER A 1 148 ? -1.087 6.501 9.598 1.00 85.50 148 SER A CA 1
ATOM 1178 C C . SER A 1 148 ? 0.116 5.585 9.722 1.00 85.50 148 SER A C 1
ATOM 1180 O O . SER A 1 148 ? 1.031 5.649 8.900 1.00 85.50 148 SER A O 1
ATOM 1182 N N . THR A 1 149 ? 0.110 4.742 10.754 1.00 90.19 149 THR A N 1
ATOM 1183 C CA . THR A 1 149 ? 1.094 3.662 10.882 1.00 90.19 149 THR A CA 1
ATOM 1184 C C . THR A 1 149 ? 0.806 2.543 9.895 1.00 90.19 149 THR A C 1
ATOM 1186 O O . THR A 1 149 ? 1.745 1.967 9.362 1.00 90.19 149 THR A O 1
ATOM 1189 N N . ASP A 1 150 ? -0.473 2.230 9.683 1.00 94.25 150 ASP A N 1
ATOM 1190 C CA . ASP A 1 150 ? -0.920 1.251 8.703 1.00 94.25 150 ASP A CA 1
ATOM 1191 C C . ASP A 1 150 ? -2.394 1.492 8.333 1.00 94.25 150 ASP A C 1
ATOM 1193 O O . ASP A 1 150 ? -3.130 2.207 9.031 1.00 94.25 150 ASP A O 1
ATOM 1197 N N . MET A 1 151 ? -2.816 0.896 7.221 1.00 95.50 151 MET A N 1
ATOM 1198 C CA . MET A 1 151 ? -4.164 0.976 6.679 1.00 95.50 151 MET A CA 1
ATOM 1199 C C . MET A 1 151 ? -4.572 -0.367 6.070 1.00 95.50 151 MET A C 1
ATOM 1201 O O . MET A 1 151 ? -3.899 -0.884 5.182 1.00 95.50 151 MET A O 1
ATOM 1205 N N . VAL A 1 152 ? -5.711 -0.907 6.499 1.00 96.25 152 VAL A N 1
ATOM 1206 C CA . VAL A 1 152 ? -6.217 -2.202 6.021 1.00 96.25 152 VAL A CA 1
ATOM 1207 C C . VAL A 1 152 ? -7.703 -2.138 5.709 1.00 96.25 152 VAL A C 1
ATOM 1209 O O . VAL A 1 152 ? -8.465 -1.449 6.384 1.00 96.25 152 VAL A O 1
ATOM 1212 N N . ALA A 1 153 ? -8.126 -2.870 4.686 1.00 96.31 153 ALA A N 1
ATOM 1213 C CA . ALA A 1 153 ? -9.526 -2.996 4.320 1.00 96.31 153 ALA A CA 1
ATOM 1214 C C . ALA A 1 153 ? -10.135 -4.266 4.912 1.00 96.31 153 ALA A C 1
ATOM 1216 O O . ALA A 1 153 ? -9.602 -5.356 4.725 1.00 96.31 153 ALA A O 1
ATOM 1217 N N . PHE A 1 154 ? -11.279 -4.139 5.577 1.00 95.19 154 PHE A N 1
ATOM 1218 C CA . PHE A 1 154 ? -12.061 -5.273 6.053 1.00 95.19 154 PHE A CA 1
ATOM 1219 C C . PHE A 1 154 ? -13.548 -5.023 5.797 1.00 95.19 154 PHE A C 1
ATOM 1221 O O . PHE A 1 154 ? -14.090 -3.979 6.174 1.00 95.19 154 PHE A O 1
ATOM 1228 N N . LYS A 1 155 ? -14.214 -5.984 5.143 1.00 92.31 155 LYS A N 1
ATOM 1229 C CA . LYS A 1 155 ? -15.571 -5.812 4.596 1.00 92.31 155 LYS A CA 1
ATOM 1230 C C . LYS A 1 155 ? -15.631 -4.535 3.731 1.00 92.31 155 LYS A C 1
ATOM 1232 O O . LYS A 1 155 ? -14.774 -4.330 2.879 1.00 92.31 155 LYS A O 1
ATOM 1237 N N . ASN A 1 156 ? -16.603 -3.659 3.990 1.00 94.50 156 ASN A N 1
ATOM 1238 C CA . ASN A 1 156 ? -16.810 -2.397 3.273 1.00 94.50 156 ASN A CA 1
ATOM 1239 C C . ASN A 1 156 ? -16.018 -1.212 3.847 1.00 94.50 156 ASN A C 1
ATOM 1241 O O . ASN A 1 156 ? -16.242 -0.069 3.436 1.00 94.50 156 ASN A O 1
ATOM 1245 N N . PHE A 1 157 ? -15.141 -1.452 4.822 1.00 95.69 157 PHE A N 1
ATOM 1246 C CA . PHE A 1 157 ? -14.460 -0.396 5.555 1.00 95.69 157 PHE A CA 1
ATOM 1247 C C . PHE A 1 157 ? -12.955 -0.426 5.337 1.00 95.69 157 PHE A C 1
ATOM 1249 O O . PHE A 1 157 ? -12.330 -1.484 5.303 1.00 95.69 157 PHE A O 1
ATOM 1256 N N . ILE A 1 158 ? -12.369 0.763 5.278 1.00 96.31 158 ILE A N 1
ATOM 1257 C CA . ILE A 1 158 ? -10.928 0.961 5.390 1.00 96.31 158 ILE A CA 1
ATOM 1258 C C . ILE A 1 158 ? -10.639 1.437 6.806 1.00 96.31 158 ILE A C 1
ATOM 1260 O O . ILE A 1 158 ? -11.099 2.505 7.208 1.00 96.31 158 ILE A O 1
ATOM 1264 N N . TYR A 1 159 ? -9.877 0.647 7.550 1.00 96.00 159 TYR A N 1
ATOM 1265 C CA . TYR A 1 159 ? -9.402 0.974 8.884 1.00 96.00 159 TYR A CA 1
ATOM 1266 C C . TYR A 1 159 ? -8.033 1.621 8.789 1.00 96.00 159 TYR A C 1
ATOM 1268 O O . TYR A 1 159 ? -7.102 1.084 8.186 1.00 96.00 159 TYR A O 1
ATOM 1276 N N . ARG A 1 160 ? -7.923 2.786 9.409 1.00 94.75 160 ARG A N 1
ATOM 1277 C CA . ARG A 1 160 ? -6.726 3.604 9.457 1.00 94.75 160 ARG A CA 1
ATOM 1278 C C . ARG A 1 160 ? -6.266 3.699 10.902 1.00 94.75 160 ARG A C 1
ATOM 1280 O O . ARG A 1 160 ? -7.012 4.190 11.749 1.00 94.75 160 ARG A O 1
ATOM 1287 N N . PHE A 1 161 ? -5.038 3.265 11.157 1.00 94.81 161 PHE A N 1
ATOM 1288 C CA . PHE A 1 161 ? -4.443 3.275 12.485 1.00 94.81 161 PHE A CA 1
ATOM 1289 C C . PHE A 1 161 ? -3.431 4.410 12.582 1.00 94.81 161 PHE A C 1
ATOM 1291 O O . PHE A 1 161 ? -2.458 4.459 11.828 1.00 94.81 161 PHE A O 1
ATOM 1298 N N . ASP A 1 162 ? -3.637 5.308 13.535 1.00 92.81 162 ASP A N 1
ATOM 1299 C CA . ASP A 1 162 ? -2.749 6.429 13.799 1.00 92.81 162 ASP A CA 1
ATOM 1300 C C . ASP A 1 162 ? -2.092 6.226 15.169 1.00 92.81 162 ASP A C 1
ATOM 1302 O O . ASP A 1 162 ? -2.765 6.197 16.201 1.00 92.81 162 ASP A O 1
ATOM 1306 N N . VAL A 1 163 ? -0.766 6.082 15.172 1.00 91.56 163 VAL A N 1
ATOM 1307 C CA . VAL A 1 163 ? 0.032 5.886 16.389 1.00 91.56 163 VAL A CA 1
ATOM 1308 C C . VAL A 1 163 ? 0.560 7.227 16.874 1.00 91.56 163 VAL A C 1
ATOM 1310 O O . VAL A 1 163 ? 1.116 8.021 16.113 1.00 91.56 163 VAL A O 1
ATOM 1313 N N . ASN A 1 164 ? 0.384 7.475 18.163 1.00 89.00 164 ASN A N 1
ATOM 1314 C CA . ASN A 1 164 ? 0.615 8.752 18.801 1.00 89.00 164 ASN A CA 1
ATOM 1315 C C . ASN A 1 164 ? 1.413 8.523 20.085 1.00 89.00 164 ASN A C 1
ATOM 1317 O O . ASN A 1 164 ? 0.981 7.765 20.949 1.00 89.00 164 ASN A O 1
ATOM 1321 N N . ARG A 1 165 ? 2.576 9.168 20.217 1.00 85.56 165 ARG A N 1
ATOM 1322 C CA . ARG A 1 165 ? 3.503 8.883 21.329 1.00 85.56 165 ARG A CA 1
ATOM 1323 C C . ARG A 1 165 ? 2.874 9.118 22.706 1.00 85.56 165 ARG A C 1
ATOM 1325 O O . ARG A 1 165 ? 3.124 8.329 23.613 1.00 85.56 165 ARG A O 1
ATOM 1332 N N . ASP A 1 166 ? 2.029 10.142 22.812 1.00 85.75 166 ASP A N 1
ATOM 1333 C CA . ASP A 1 166 ? 1.479 10.600 24.094 1.00 85.75 166 ASP A CA 1
ATOM 1334 C C . ASP A 1 166 ? 0.035 10.137 24.350 1.00 85.75 166 ASP A C 1
ATOM 1336 O O . ASP A 1 166 ? -0.421 10.154 25.485 1.00 85.75 166 ASP A O 1
ATOM 1340 N N . GLN A 1 167 ? -0.701 9.739 23.304 1.00 85.56 167 GLN A N 1
ATOM 1341 C CA . GLN A 1 167 ? -2.139 9.415 23.383 1.00 85.56 167 GLN A CA 1
ATOM 1342 C C . GLN A 1 167 ? -2.464 7.961 23.010 1.00 85.56 167 GLN A C 1
ATOM 1344 O O . GLN A 1 167 ? -3.630 7.575 23.003 1.00 85.56 167 GLN A O 1
ATOM 1349 N N . GLY A 1 168 ? -1.461 7.161 22.644 1.00 92.56 168 GLY A N 1
ATOM 1350 C CA . GLY A 1 168 ? -1.661 5.780 22.224 1.00 92.56 168 GLY A CA 1
ATOM 1351 C C . GLY A 1 168 ? -2.055 5.628 20.750 1.00 92.56 168 GLY A C 1
ATOM 1352 O O . GLY A 1 168 ? -1.460 6.239 19.862 1.00 92.56 168 GLY A O 1
ATOM 1353 N N . VAL A 1 169 ? -3.031 4.768 20.472 1.00 94.12 169 VAL A N 1
ATOM 1354 C CA . VAL A 1 169 ? -3.462 4.392 19.117 1.00 94.12 169 VAL A CA 1
ATOM 1355 C C . VAL A 1 169 ? -4.891 4.863 18.881 1.00 94.12 169 VAL A C 1
ATOM 1357 O O . VAL A 1 169 ? -5.779 4.532 19.658 1.00 94.12 169 VAL A O 1
ATOM 1360 N N . ASN A 1 170 ? -5.130 5.576 17.782 1.00 94.25 170 ASN A N 1
ATOM 1361 C CA . ASN A 1 170 ? -6.472 5.936 17.324 1.00 94.25 170 ASN A CA 1
ATOM 1362 C C . ASN A 1 170 ? -6.809 5.189 16.036 1.00 94.25 170 ASN A C 1
ATOM 1364 O O . ASN A 1 170 ? -5.959 5.044 15.155 1.00 94.25 170 ASN A O 1
ATOM 1368 N N . VAL A 1 171 ? -8.057 4.744 15.918 1.00 94.69 171 VAL A N 1
ATOM 1369 C CA . VAL A 1 171 ? -8.559 4.014 14.755 1.00 94.69 171 VAL A CA 1
ATOM 1370 C C . VAL A 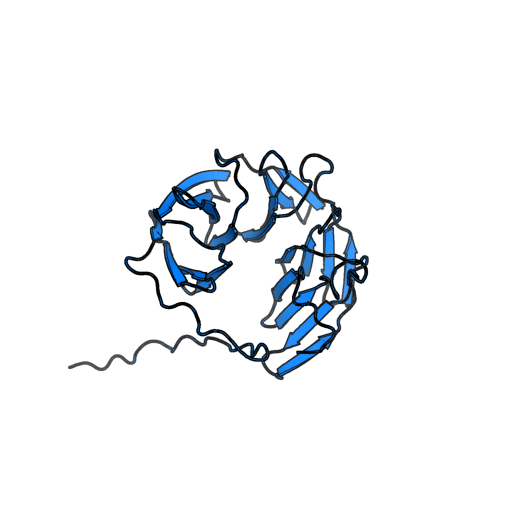1 171 ? -9.715 4.782 14.140 1.00 94.69 171 VAL A C 1
ATOM 1372 O O . VAL A 1 171 ? -10.734 5.016 14.789 1.00 94.69 171 VAL A O 1
ATOM 1375 N N . PHE A 1 172 ? -9.572 5.120 12.864 1.00 93.88 172 PHE A N 1
ATOM 1376 C CA . PHE A 1 172 ? -10.622 5.718 12.046 1.00 93.88 172 PHE A CA 1
ATOM 1377 C C . PHE A 1 172 ? -11.079 4.693 11.013 1.00 93.88 172 PHE A C 1
ATOM 1379 O O . PHE A 1 172 ? -10.249 3.979 10.451 1.00 93.88 172 PHE A O 1
ATOM 1386 N N . LYS A 1 173 ? -12.381 4.630 10.731 1.00 93.88 173 LYS A N 1
ATOM 1387 C CA . LYS A 1 173 ? -12.931 3.763 9.683 1.00 93.88 173 LYS A CA 1
ATOM 1388 C C . LYS A 1 173 ? -13.610 4.591 8.598 1.00 93.88 173 LYS A C 1
ATOM 1390 O O . LYS A 1 173 ? -14.432 5.455 8.895 1.00 93.88 173 LYS A O 1
ATOM 1395 N N . TYR A 1 174 ? -13.278 4.328 7.342 1.00 95.50 174 TYR A N 1
ATOM 1396 C CA . TYR A 1 174 ? -13.936 4.915 6.178 1.00 95.50 174 TYR A CA 1
ATOM 1397 C C . TYR A 1 174 ? -14.863 3.888 5.546 1.00 95.50 174 TYR A C 1
ATOM 1399 O O . TYR A 1 174 ? -14.403 2.826 5.132 1.00 95.50 174 TYR A O 1
ATOM 1407 N N . ASN A 1 175 ? -16.156 4.192 5.463 1.00 95.12 175 ASN A N 1
ATOM 1408 C CA . ASN A 1 175 ? -17.109 3.359 4.741 1.00 95.12 175 ASN A CA 1
ATOM 1409 C C . ASN A 1 175 ? -17.012 3.666 3.243 1.00 95.12 175 ASN A C 1
ATOM 1411 O O . ASN A 1 175 ? -17.309 4.782 2.820 1.00 95.12 175 ASN A O 1
ATOM 1415 N N . THR A 1 176 ? -16.623 2.677 2.444 1.00 95.19 176 THR A N 1
ATOM 1416 C CA . THR A 1 176 ? -16.426 2.841 0.994 1.00 95.19 176 THR A CA 1
ATOM 1417 C C . THR A 1 176 ? -17.732 2.963 0.208 1.00 95.19 176 THR A C 1
ATOM 1419 O O . THR A 1 176 ? -17.736 3.566 -0.864 1.00 95.19 176 THR A O 1
ATOM 1422 N N . VAL A 1 177 ? -18.845 2.468 0.759 1.00 94.12 177 VAL A N 1
ATOM 1423 C CA . VAL A 1 177 ? -20.173 2.506 0.130 1.00 94.12 177 VAL A CA 1
ATOM 1424 C C . VAL A 1 177 ? -20.818 3.875 0.325 1.00 94.12 177 VAL A C 1
ATOM 1426 O O . VAL A 1 177 ? -21.143 4.547 -0.651 1.00 94.12 177 VAL A O 1
ATOM 1429 N N . VAL A 1 178 ? -20.956 4.326 1.578 1.00 94.31 178 VAL A N 1
ATOM 1430 C CA . VAL A 1 178 ? -21.566 5.641 1.880 1.00 94.31 178 VAL A CA 1
ATOM 1431 C C . VAL A 1 178 ? -20.565 6.798 1.836 1.00 94.31 178 VAL A C 1
ATOM 1433 O O . VAL A 1 178 ? -20.956 7.950 1.984 1.00 94.31 178 VAL A O 1
ATOM 1436 N N . LYS A 1 179 ? -19.276 6.503 1.619 1.00 94.75 179 LYS A N 1
ATOM 1437 C CA . LYS A 1 179 ? -18.179 7.475 1.489 1.00 94.75 179 LYS A CA 1
ATOM 1438 C C . LYS A 1 179 ? -18.054 8.401 2.700 1.00 94.75 179 LYS A C 1
ATOM 1440 O O . LYS A 1 179 ? -17.974 9.616 2.560 1.00 94.75 179 LYS A O 1
ATOM 1445 N N . MET A 1 180 ? -18.031 7.830 3.903 1.00 93.94 180 MET A N 1
ATOM 1446 C CA . MET A 1 180 ? -18.005 8.607 5.147 1.00 93.94 180 MET A CA 1
ATOM 1447 C C . MET A 1 180 ? -17.022 8.036 6.169 1.00 93.94 180 MET A C 1
ATOM 1449 O O . MET A 1 180 ? -16.932 6.820 6.363 1.00 93.94 180 MET A O 1
ATOM 1453 N N . TRP A 1 181 ? -16.303 8.936 6.839 1.00 93.38 181 TRP A N 1
ATOM 1454 C CA . TRP A 1 181 ? -15.411 8.618 7.950 1.00 93.38 181 TRP A CA 1
ATOM 1455 C C . TRP A 1 181 ? -16.150 8.582 9.280 1.00 93.38 181 TRP A C 1
ATOM 1457 O O . TRP A 1 181 ? -17.019 9.408 9.533 1.00 93.38 181 TRP A O 1
ATOM 1467 N N . HIS A 1 182 ? -15.734 7.659 10.139 1.00 92.12 182 HIS A N 1
ATOM 1468 C CA . HIS A 1 182 ? -16.175 7.552 11.521 1.00 92.12 182 HIS A CA 1
ATOM 1469 C C . HIS A 1 182 ? -14.971 7.291 12.425 1.00 92.12 182 HIS A C 1
ATOM 1471 O O . HIS A 1 182 ? -14.040 6.569 12.044 1.00 92.12 182 HIS A O 1
ATOM 1477 N N . ASP A 1 183 ? -15.018 7.829 13.638 1.00 92.44 183 ASP A N 1
ATOM 1478 C CA . ASP A 1 183 ? -14.145 7.383 14.717 1.00 92.44 183 ASP A CA 1
ATOM 1479 C C . ASP A 1 183 ? -14.538 5.950 15.096 1.00 92.44 183 ASP A C 1
ATOM 1481 O O . ASP A 1 183 ? -15.723 5.628 15.199 1.00 92.44 183 ASP A O 1
ATOM 1485 N N . SER A 1 184 ? -13.553 5.057 15.222 1.00 92.75 184 SER A N 1
ATOM 1486 C CA . SER A 1 184 ? -13.816 3.640 15.486 1.00 92.75 184 SER A CA 1
ATOM 1487 C C . SER A 1 184 ? -13.469 3.251 16.914 1.00 92.75 184 SER A C 1
ATOM 1489 O O . SER A 1 184 ? -14.315 2.702 17.606 1.00 92.75 184 SER A O 1
ATOM 1491 N N . ALA A 1 185 ? -12.229 3.479 17.341 1.00 94.50 185 ALA A N 1
ATOM 1492 C CA . ALA A 1 185 ? -11.771 3.141 18.684 1.00 94.50 185 ALA A CA 1
ATOM 1493 C C . ALA A 1 185 ? -10.475 3.880 19.010 1.00 94.50 185 ALA A C 1
ATOM 1495 O O . ALA A 1 185 ? -9.765 4.342 18.113 1.00 94.50 185 ALA A O 1
ATOM 1496 N N . SER A 1 186 ? -10.120 3.905 20.288 1.00 94.31 186 SER A N 1
ATOM 1497 C CA . SER A 1 186 ? -8.804 4.330 20.746 1.00 94.31 186 SER A CA 1
ATOM 1498 C C . SER A 1 186 ? -8.270 3.376 21.811 1.00 94.31 186 SER A C 1
ATOM 1500 O O . SER A 1 186 ? -9.029 2.709 22.513 1.00 94.31 186 SER A O 1
ATOM 1502 N N . LEU A 1 187 ? -6.948 3.290 21.900 1.00 94.12 187 LEU A N 1
ATOM 1503 C CA . LEU A 1 187 ? -6.225 2.565 22.935 1.00 94.12 187 LEU A CA 1
ATOM 1504 C C . LEU A 1 187 ? -5.219 3.522 23.552 1.00 94.12 187 LEU A C 1
ATOM 1506 O O . LEU A 1 187 ? -4.288 3.948 22.873 1.00 94.12 187 LEU A O 1
ATOM 1510 N N . GLN A 1 188 ? -5.392 3.841 24.831 1.00 93.56 188 GLN A N 1
ATOM 1511 C CA . GLN A 1 188 ? -4.421 4.645 25.565 1.00 93.56 188 GLN A CA 1
ATOM 1512 C C . GLN A 1 188 ? -3.183 3.799 25.865 1.00 93.56 188 GLN A C 1
ATOM 1514 O O . GLN A 1 188 ? -3.277 2.738 26.477 1.00 93.56 188 GLN A O 1
ATOM 1519 N N . GLN A 1 189 ? -2.021 4.265 25.417 1.00 87.50 189 GLN A N 1
ATOM 1520 C CA . GLN A 1 189 ? -0.745 3.594 25.635 1.00 87.50 189 GLN A CA 1
ATOM 1521 C C . GLN A 1 189 ? 0.387 4.622 25.630 1.00 87.50 189 GLN A C 1
ATOM 1523 O O . GLN A 1 189 ? 0.369 5.568 24.843 1.00 87.50 189 GLN A O 1
ATOM 1528 N N . THR A 1 190 ? 1.391 4.416 26.479 1.00 85.88 190 THR A N 1
ATOM 1529 C CA . THR A 1 190 ? 2.587 5.258 26.536 1.00 85.88 190 THR A CA 1
ATOM 1530 C C . THR A 1 190 ? 3.625 4.801 25.514 1.00 85.88 190 THR A C 1
ATOM 1532 O O . THR A 1 190 ? 3.976 3.624 25.443 1.00 85.88 190 THR A O 1
ATOM 1535 N N . ASN A 1 191 ? 4.120 5.745 24.708 1.00 85.38 191 ASN A N 1
ATOM 1536 C CA . ASN A 1 191 ? 5.166 5.534 23.703 1.00 85.38 191 ASN A CA 1
ATOM 1537 C C . ASN A 1 191 ? 4.963 4.288 22.799 1.00 85.38 191 ASN A C 1
ATOM 1539 O O . ASN A 1 191 ? 5.881 3.472 22.658 1.00 85.38 191 ASN A O 1
ATOM 1543 N N . PRO A 1 192 ? 3.776 4.109 22.184 1.00 88.81 192 PRO A N 1
ATOM 1544 C CA . PRO A 1 192 ? 3.519 2.977 21.300 1.00 88.81 192 PRO A CA 1
ATOM 1545 C C . PRO A 1 192 ? 4.464 2.975 20.089 1.00 88.81 192 PRO A C 1
ATOM 1547 O O . PRO A 1 192 ? 4.714 4.005 19.457 1.00 88.81 192 PRO A O 1
ATOM 1550 N N . LEU A 1 193 ? 4.962 1.789 19.733 1.00 89.94 193 LEU A N 1
ATOM 1551 C CA . LEU A 1 193 ? 5.759 1.593 18.524 1.00 89.94 193 LEU A CA 1
ATOM 1552 C C . LEU A 1 193 ? 4.858 1.439 17.286 1.00 89.94 193 LEU A C 1
ATOM 1554 O O . LEU A 1 193 ? 3.818 0.779 17.379 1.00 89.94 193 LEU A O 1
ATOM 1558 N N . PRO A 1 194 ? 5.280 1.954 16.113 1.00 90.69 194 PRO A N 1
ATOM 1559 C CA . PRO A 1 194 ? 4.625 1.660 14.842 1.00 90.69 194 PRO A CA 1
ATOM 1560 C C . PRO A 1 194 ? 4.497 0.153 14.613 1.00 90.69 194 PRO A C 1
ATOM 1562 O O . PRO A 1 194 ? 5.395 -0.616 14.964 1.00 90.69 194 PRO A O 1
ATOM 1565 N N . PHE A 1 195 ? 3.389 -0.255 14.012 1.00 91.75 195 PHE A N 1
ATOM 1566 C CA . PHE A 1 195 ? 3.061 -1.650 13.730 1.00 91.75 195 PHE A CA 1
ATOM 1567 C C . PHE A 1 195 ? 2.568 -1.816 12.297 1.00 91.75 195 PHE A C 1
ATOM 1569 O O . PHE A 1 195 ? 2.274 -0.829 11.618 1.00 91.75 195 PHE A O 1
ATOM 1576 N N . ARG A 1 196 ? 2.469 -3.076 11.865 1.00 91.75 196 ARG A N 1
ATOM 1577 C CA . ARG A 1 196 ? 1.781 -3.474 10.635 1.00 91.75 196 ARG A CA 1
ATOM 1578 C C . ARG A 1 196 ? 0.546 -4.302 10.949 1.00 91.75 196 ARG A C 1
ATOM 1580 O O . ARG A 1 196 ? 0.529 -5.034 11.935 1.00 91.75 196 ARG A O 1
ATOM 1587 N N . CYS A 1 197 ? -0.478 -4.174 10.125 1.00 93.88 197 CYS A N 1
ATOM 1588 C CA . CYS A 1 197 ? -1.767 -4.812 10.304 1.00 93.88 197 CYS A CA 1
ATOM 1589 C C . CYS A 1 197 ? -1.938 -5.973 9.320 1.00 93.88 197 CYS A C 1
ATOM 1591 O O . CYS A 1 197 ? -1.663 -5.843 8.129 1.00 93.88 197 CYS A O 1
ATOM 1593 N N . ALA A 1 198 ? -2.445 -7.097 9.813 1.00 92.12 198 ALA A N 1
ATOM 1594 C CA . ALA A 1 198 ? -2.871 -8.232 9.003 1.00 92.12 198 ALA A CA 1
ATOM 1595 C C . ALA A 1 198 ? -4.256 -8.695 9.454 1.00 92.12 198 ALA A C 1
ATOM 1597 O O . ALA A 1 198 ? -4.61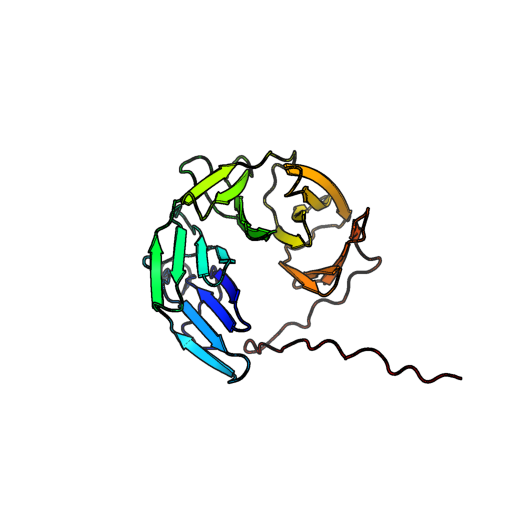2 -8.558 10.621 1.00 92.12 198 ALA A O 1
ATOM 1598 N N . ILE A 1 199 ? -5.047 -9.237 8.534 1.00 91.81 199 ILE A N 1
ATOM 1599 C CA . ILE A 1 199 ? -6.413 -9.679 8.819 1.00 91.81 199 ILE A CA 1
ATOM 1600 C C . ILE A 1 199 ? -6.430 -11.200 8.869 1.00 91.81 199 ILE A C 1
ATOM 1602 O O . ILE A 1 199 ? -5.967 -11.850 7.934 1.00 91.81 199 ILE A O 1
ATOM 1606 N N . ILE A 1 200 ? -6.979 -11.761 9.947 1.00 88.38 200 ILE A N 1
ATOM 1607 C CA . ILE A 1 200 ? -7.195 -13.203 10.093 1.00 88.38 200 ILE A CA 1
ATOM 1608 C C . ILE A 1 200 ? -8.605 -13.413 10.649 1.00 88.38 200 ILE A C 1
ATOM 1610 O O . ILE A 1 200 ? -8.938 -12.944 11.741 1.00 88.38 200 ILE A O 1
ATOM 1614 N N . GLY A 1 201 ? -9.447 -14.109 9.881 1.00 87.81 201 GLY A N 1
ATOM 1615 C CA . GLY A 1 201 ? -10.869 -14.248 10.195 1.00 87.81 201 GLY A CA 1
ATOM 1616 C C . GLY A 1 201 ? -11.553 -12.880 10.279 1.00 87.81 201 GLY A C 1
ATOM 1617 O O . GLY A 1 201 ? -11.479 -12.092 9.339 1.00 87.81 201 GLY A O 1
ATOM 1618 N N . ASN A 1 202 ? -12.181 -12.590 11.422 1.00 86.38 202 ASN A N 1
ATOM 1619 C CA . ASN A 1 202 ? -12.876 -11.320 11.678 1.00 86.38 202 ASN A CA 1
ATOM 1620 C C . ASN A 1 202 ? -12.042 -10.297 12.472 1.00 86.38 202 ASN A C 1
ATOM 1622 O O . ASN A 1 202 ? -12.576 -9.291 12.939 1.00 86.38 202 ASN A O 1
ATOM 1626 N N . ASN A 1 203 ? -10.744 -10.551 12.649 1.00 91.94 203 ASN A N 1
ATOM 1627 C CA . ASN A 1 203 ? -9.875 -9.731 13.485 1.00 91.94 203 ASN A CA 1
ATOM 1628 C C . ASN A 1 203 ? -8.745 -9.105 12.671 1.00 91.94 203 ASN A C 1
ATOM 1630 O O . ASN A 1 203 ? -8.161 -9.735 11.786 1.00 91.94 203 ASN A O 1
ATOM 1634 N N . ILE A 1 204 ? -8.398 -7.876 13.038 1.00 95.56 204 ILE A N 1
ATOM 1635 C CA . ILE A 1 204 ? -7.212 -7.173 12.561 1.00 95.56 204 ILE A CA 1
ATOM 1636 C C . ILE A 1 204 ? -6.130 -7.321 13.634 1.00 95.56 204 ILE A C 1
ATOM 1638 O O . ILE A 1 204 ? -6.323 -6.932 14.781 1.00 95.56 204 ILE A O 1
ATOM 1642 N N . TYR A 1 205 ? -4.986 -7.884 13.272 1.00 93.88 205 TYR A N 1
ATOM 1643 C CA . TYR A 1 205 ? -3.830 -8.049 14.145 1.00 93.88 205 TYR A CA 1
ATOM 1644 C C . TYR A 1 205 ? -2.798 -6.977 13.830 1.00 93.88 205 TYR A C 1
ATOM 1646 O O . TYR A 1 205 ? -2.290 -6.917 12.713 1.00 93.88 205 TYR A O 1
ATOM 1654 N N . CYS A 1 206 ? -2.478 -6.145 14.815 1.00 94.00 206 CYS A N 1
ATOM 1655 C CA . CYS A 1 206 ? -1.494 -5.076 14.719 1.00 94.00 206 CYS A CA 1
ATOM 1656 C C . CYS A 1 206 ? -0.192 -5.538 15.380 1.00 94.00 206 CYS A C 1
ATOM 1658 O O . CYS A 1 206 ? -0.105 -5.624 16.605 1.00 94.00 206 CYS A O 1
ATOM 1660 N N . VAL A 1 207 ? 0.817 -5.844 14.574 1.00 91.19 207 VAL A N 1
ATOM 1661 C CA . VAL A 1 207 ? 2.044 -6.522 14.998 1.00 91.19 207 VAL A CA 1
ATOM 1662 C C . VAL A 1 207 ? 3.235 -5.571 14.927 1.00 91.19 207 VAL A C 1
ATOM 1664 O O . VAL A 1 207 ? 3.491 -4.939 13.897 1.00 91.19 207 VAL A O 1
ATOM 1667 N N . ASN A 1 208 ? 4.002 -5.491 16.012 1.00 88.56 208 ASN A N 1
ATOM 1668 C CA . ASN A 1 208 ? 5.330 -4.881 16.026 1.00 88.56 208 ASN A CA 1
ATOM 1669 C C . ASN A 1 208 ? 6.311 -5.733 16.848 1.00 88.56 208 ASN A C 1
ATOM 1671 O O . ASN A 1 208 ? 5.994 -6.828 17.303 1.00 88.56 208 ASN A O 1
ATOM 1675 N N . LYS A 1 209 ? 7.529 -5.216 17.037 1.00 84.19 209 LYS A N 1
ATOM 1676 C CA . LYS A 1 209 ? 8.599 -5.910 17.766 1.00 84.19 209 LYS A CA 1
ATOM 1677 C C . LYS A 1 209 ? 8.370 -6.063 19.277 1.00 84.19 209 LYS A C 1
ATOM 1679 O O . LYS A 1 209 ? 9.121 -6.791 19.909 1.00 84.19 209 LYS A O 1
ATOM 1684 N N . SER A 1 210 ? 7.415 -5.344 19.871 1.00 86.19 210 SER A N 1
ATOM 1685 C CA . SER A 1 210 ? 7.164 -5.375 21.320 1.00 86.19 210 SER A CA 1
ATOM 1686 C C . SER A 1 210 ? 5.868 -6.085 21.698 1.00 86.19 210 SER A C 1
ATOM 1688 O O . SER A 1 210 ? 5.794 -6.657 22.780 1.00 86.19 210 SER A O 1
ATOM 1690 N N . GLN A 1 211 ? 4.846 -6.048 20.842 1.00 87.81 211 GLN A N 1
ATOM 1691 C CA . GLN A 1 211 ? 3.533 -6.623 21.121 1.00 87.81 211 GLN A CA 1
ATOM 1692 C C . GLN A 1 211 ? 2.752 -6.930 19.837 1.00 87.81 211 GLN A C 1
ATOM 1694 O O . GLN A 1 211 ? 3.026 -6.373 18.770 1.00 87.81 211 GLN A O 1
ATOM 1699 N N . THR A 1 212 ? 1.717 -7.754 19.987 1.00 91.38 212 THR A N 1
ATOM 1700 C CA . THR A 1 212 ? 0.662 -7.936 18.989 1.00 91.38 212 THR A CA 1
ATOM 1701 C C . THR A 1 212 ? -0.672 -7.503 19.591 1.00 91.38 212 THR A C 1
ATOM 1703 O O . THR A 1 212 ? -1.158 -8.118 20.536 1.00 91.38 212 THR A O 1
ATOM 1706 N N . LEU A 1 213 ? -1.282 -6.446 19.054 1.00 93.12 213 LEU A N 1
ATOM 1707 C CA . LEU A 1 213 ? -2.623 -6.019 19.456 1.00 93.12 213 LEU A CA 1
ATOM 1708 C C . LEU A 1 213 ? -3.663 -6.714 18.583 1.00 93.12 213 LEU A C 1
ATOM 1710 O O . LEU A 1 213 ? -3.510 -6.786 17.364 1.00 93.12 213 LEU A O 1
ATOM 1714 N N . GLN A 1 214 ? -4.743 -7.177 19.199 1.00 94.38 214 GLN A N 1
ATOM 1715 C CA . GLN A 1 214 ? -5.913 -7.659 18.480 1.00 94.38 214 GLN A CA 1
ATOM 1716 C C . GLN A 1 214 ? -6.947 -6.538 18.406 1.00 94.38 214 GLN A C 1
ATOM 1718 O O . GLN A 1 214 ? -7.298 -5.943 19.422 1.00 94.38 214 GLN A O 1
ATOM 1723 N N . PHE A 1 215 ? -7.442 -6.255 17.211 1.00 95.69 215 PHE A N 1
ATOM 1724 C CA . PHE A 1 215 ? -8.534 -5.330 16.967 1.00 95.69 215 PHE A CA 1
ATOM 1725 C C . PHE A 1 215 ? -9.711 -6.109 16.379 1.00 95.69 215 PHE A C 1
ATOM 1727 O O . PHE A 1 215 ? -9.650 -6.635 15.267 1.00 95.69 215 PHE A O 1
ATOM 1734 N N . ILE A 1 216 ? -10.756 -6.244 17.186 1.00 94.38 216 ILE A N 1
ATOM 1735 C CA . ILE A 1 216 ? -11.912 -7.100 16.936 1.00 94.38 216 ILE A CA 1
ATOM 1736 C C . ILE A 1 216 ? -12.962 -6.264 16.216 1.00 94.38 216 ILE A C 1
ATOM 1738 O O . ILE A 1 216 ? -13.367 -5.214 16.724 1.00 94.38 216 ILE A O 1
ATOM 1742 N N . VAL A 1 217 ? -13.396 -6.725 15.041 1.00 93.25 217 VAL A N 1
ATOM 1743 C CA . VAL A 1 217 ? -14.437 -6.064 14.250 1.00 93.25 217 VAL A CA 1
ATOM 1744 C C . VAL A 1 217 ? -15.722 -6.885 14.308 1.00 93.25 217 VAL A C 1
ATOM 1746 O O . VAL A 1 217 ? -15.820 -7.963 13.722 1.00 93.25 217 VAL A O 1
ATOM 1749 N N . GLU A 1 218 ? -16.722 -6.345 14.995 1.00 89.50 218 GLU A N 1
ATOM 1750 C CA . GLU A 1 218 ? -18.081 -6.884 15.067 1.00 89.50 218 GLU A CA 1
ATOM 1751 C C . GLU A 1 218 ? -18.984 -6.171 14.044 1.00 89.50 218 GLU A C 1
ATOM 1753 O O . GLU A 1 218 ? -18.518 -5.359 13.242 1.00 89.50 218 GLU A O 1
ATOM 1758 N N . GLU A 1 219 ? -20.272 -6.517 13.993 1.00 81.75 219 GLU A N 1
ATOM 1759 C CA . GLU A 1 219 ? -21.197 -5.946 13.002 1.00 81.75 219 GLU A CA 1
ATOM 1760 C C . GLU A 1 219 ? -21.399 -4.438 13.185 1.00 81.75 219 GLU A C 1
ATOM 1762 O O . GLU A 1 219 ? -21.322 -3.688 12.211 1.00 81.75 219 GLU A O 1
ATOM 1767 N N . GLU A 1 220 ? -21.580 -3.988 14.427 1.00 79.62 220 GLU A N 1
ATOM 1768 C CA . GLU A 1 220 ? -21.869 -2.581 14.733 1.00 79.62 220 GLU A CA 1
ATOM 1769 C C . GLU A 1 220 ? -20.664 -1.836 15.321 1.00 79.62 220 GLU A C 1
ATOM 1771 O O . GLU A 1 220 ? -20.489 -0.636 15.094 1.00 79.62 220 GLU A O 1
ATOM 1776 N N . ASN A 1 221 ? -19.779 -2.552 16.018 1.00 86.94 221 ASN A N 1
ATOM 1777 C CA . ASN A 1 221 ? -18.690 -1.969 16.794 1.00 86.94 221 ASN A CA 1
ATOM 1778 C C . ASN A 1 221 ? -17.332 -2.575 16.443 1.00 86.94 221 ASN A C 1
ATOM 1780 O O . ASN A 1 221 ? -17.223 -3.658 15.873 1.00 86.94 221 ASN A O 1
ATOM 1784 N N . ALA A 1 222 ? -16.267 -1.862 16.798 1.00 93.31 222 ALA A N 1
ATOM 1785 C CA . ALA A 1 222 ? -14.920 -2.401 16.742 1.00 93.31 222 ALA A CA 1
ATOM 1786 C C . ALA A 1 222 ? -14.116 -1.895 17.937 1.00 93.31 222 ALA A C 1
ATOM 1788 O O . ALA A 1 222 ? -14.263 -0.742 18.343 1.00 93.31 222 ALA A O 1
ATOM 1789 N N . ARG A 1 223 ? -13.290 -2.760 18.521 1.00 94.69 223 ARG A N 1
ATOM 1790 C CA . ARG A 1 223 ? -12.536 -2.457 19.743 1.00 94.69 223 ARG A CA 1
ATOM 1791 C C . ARG A 1 223 ? -11.215 -3.205 19.780 1.00 94.69 223 ARG A C 1
ATOM 1793 O O . ARG A 1 223 ? -11.048 -4.224 19.115 1.00 94.69 223 ARG A O 1
ATOM 1800 N N . PHE A 1 224 ? -10.295 -2.727 20.604 1.00 94.56 224 PHE A N 1
ATOM 1801 C CA . PHE A 1 224 ? -9.118 -3.510 20.959 1.00 94.56 224 PHE A CA 1
ATOM 1802 C C . PHE A 1 224 ? -9.507 -4.655 21.904 1.00 94.56 224 PHE A C 1
ATOM 1804 O O . PHE A 1 224 ? -10.411 -4.513 22.729 1.00 94.56 224 PHE A O 1
ATOM 1811 N N . GLY A 1 225 ? -8.844 -5.798 21.746 1.00 89.62 225 GLY A N 1
ATOM 1812 C CA . GLY A 1 225 ? -8.937 -6.922 22.670 1.00 89.62 225 GLY A CA 1
ATOM 1813 C C . GLY A 1 225 ? -8.394 -6.560 24.060 1.00 89.62 225 GLY A C 1
ATOM 1814 O O . GLY A 1 225 ? -7.662 -5.577 24.195 1.00 89.62 225 GLY A O 1
ATOM 1815 N N . PRO A 1 226 ? -8.752 -7.339 25.093 1.00 82.00 226 PRO A N 1
ATOM 1816 C CA . PRO A 1 226 ? -8.472 -6.997 26.487 1.00 82.00 226 PRO A CA 1
ATOM 1817 C C . PRO A 1 226 ? -6.978 -7.009 26.827 1.00 82.00 226 PRO A C 1
ATOM 1819 O O . PRO A 1 226 ? -6.535 -6.182 27.618 1.00 82.00 226 PRO A O 1
ATOM 1822 N N . GLU A 1 227 ? -6.200 -7.905 26.216 1.00 83.56 227 GLU A N 1
ATOM 1823 C CA . GLU A 1 227 ? -4.768 -8.027 26.483 1.00 83.56 227 GLU A CA 1
ATOM 1824 C C . GLU A 1 227 ? -3.949 -8.087 25.188 1.00 83.56 227 GLU A C 1
ATOM 1826 O O . GLU A 1 227 ? -4.353 -8.752 24.225 1.00 83.56 227 GLU A O 1
ATOM 1831 N N . PRO A 1 228 ? -2.785 -7.412 25.146 1.00 82.62 228 PRO A N 1
ATOM 1832 C CA . PRO A 1 228 ? -1.841 -7.582 24.057 1.00 82.62 228 PRO A CA 1
ATOM 1833 C C . PRO A 1 228 ? -1.301 -9.014 24.065 1.00 82.62 228 PRO A C 1
ATOM 1835 O O . PRO A 1 228 ? -0.858 -9.539 25.086 1.00 82.62 228 PRO A O 1
ATOM 1838 N N . LEU A 1 229 ? -1.277 -9.636 22.893 1.00 85.50 229 LEU A N 1
ATOM 1839 C CA . LEU A 1 229 ? -0.583 -10.897 22.691 1.00 85.50 229 LEU A CA 1
ATOM 1840 C C . LEU A 1 229 ? 0.930 -10.646 22.686 1.00 85.50 229 LEU A C 1
ATOM 1842 O O . LEU A 1 229 ? 1.404 -9.556 22.334 1.00 85.50 229 LEU A O 1
ATOM 1846 N N . LYS A 1 230 ? 1.702 -11.680 23.044 1.00 79.44 230 LYS A N 1
ATOM 1847 C CA . LYS A 1 230 ? 3.168 -11.613 22.992 1.00 79.44 230 LYS A CA 1
ATOM 1848 C C . LYS A 1 230 ? 3.618 -11.177 21.599 1.00 79.44 230 LYS A C 1
ATOM 1850 O O . LYS A 1 230 ? 3.055 -11.605 20.586 1.00 79.44 230 LYS A O 1
ATOM 1855 N N . ALA A 1 231 ? 4.638 -10.319 21.559 1.00 74.75 231 ALA A N 1
ATOM 1856 C CA . ALA A 1 231 ? 5.325 -10.044 20.308 1.00 74.75 231 ALA A CA 1
ATOM 1857 C C . ALA A 1 231 ? 5.767 -11.375 19.681 1.00 74.75 231 ALA A C 1
ATOM 1859 O O . ALA A 1 231 ? 6.130 -12.303 20.419 1.00 74.75 231 ALA A O 1
ATOM 1860 N N . PRO A 1 232 ? 5.763 -11.480 18.344 1.00 68.62 232 PRO A N 1
ATOM 1861 C CA . PRO A 1 232 ? 6.460 -12.572 17.690 1.00 68.62 232 PRO A CA 1
ATOM 1862 C C . PRO A 1 232 ? 7.891 -12.610 18.230 1.00 68.62 232 PRO A C 1
ATOM 1864 O O . PRO A 1 232 ? 8.499 -11.554 18.429 1.00 68.62 232 PRO A O 1
ATOM 1867 N N . PHE A 1 233 ? 8.422 -13.806 18.494 1.00 64.75 233 PHE A N 1
ATOM 1868 C CA . PHE A 1 233 ? 9.833 -13.951 18.852 1.00 64.75 233 PHE A CA 1
ATOM 1869 C C . PHE A 1 233 ? 10.691 -13.178 17.845 1.00 64.75 233 PHE A C 1
ATOM 1871 O O . PHE A 1 233 ? 10.327 -13.122 16.667 1.00 64.75 233 PHE A O 1
ATOM 1878 N N . GLU A 1 234 ? 11.807 -12.579 18.286 1.00 55.44 234 GLU A N 1
ATOM 1879 C CA . GLU A 1 234 ? 12.772 -11.995 17.350 1.00 55.44 234 GLU A CA 1
ATOM 1880 C C . GLU A 1 234 ? 13.093 -13.047 16.287 1.00 55.44 234 GLU A C 1
ATOM 1882 O O . GLU A 1 234 ? 13.766 -14.041 16.563 1.00 55.44 234 GLU A O 1
ATOM 1887 N N . ALA A 1 235 ? 12.570 -12.852 15.077 1.00 50.72 235 ALA A N 1
ATOM 1888 C CA . ALA A 1 235 ? 12.828 -13.749 13.972 1.00 50.72 235 ALA A CA 1
ATOM 1889 C C . ALA A 1 235 ? 14.283 -13.536 13.546 1.00 50.72 235 ALA A C 1
ATOM 1891 O O . ALA A 1 235 ? 14.592 -12.694 12.706 1.00 50.72 235 ALA A O 1
ATOM 1892 N N . LYS A 1 236 ? 15.204 -14.271 14.170 1.00 40.66 236 LYS A N 1
ATOM 1893 C CA . LYS A 1 236 ? 16.562 -14.453 13.662 1.00 40.66 236 LYS A CA 1
ATOM 1894 C C . LYS A 1 236 ? 16.493 -15.572 12.627 1.00 40.66 236 LYS A C 1
ATOM 1896 O O . LYS A 1 236 ? 16.467 -16.741 12.990 1.00 40.66 236 LYS A O 1
ATOM 1901 N N . GLY A 1 237 ? 16.398 -15.219 11.346 1.00 41.50 237 GLY A N 1
ATOM 1902 C CA . GLY A 1 237 ? 16.323 -16.210 10.272 1.00 41.50 237 GLY A CA 1
ATOM 1903 C C . GLY A 1 237 ? 15.928 -15.646 8.909 1.00 41.50 237 GLY A C 1
ATOM 1904 O O . GLY A 1 237 ? 15.581 -14.475 8.767 1.00 41.50 237 GLY A O 1
ATOM 1905 N N . VAL A 1 238 ? 16.001 -16.509 7.897 1.00 39.34 238 VAL A N 1
ATOM 1906 C CA . VAL A 1 238 ? 15.489 -16.260 6.543 1.00 39.34 238 VAL A CA 1
ATOM 1907 C C . VAL A 1 238 ? 13.958 -16.289 6.595 1.00 39.34 238 VAL A C 1
ATOM 1909 O O . VAL A 1 238 ? 13.389 -17.125 7.292 1.00 39.34 238 VAL A O 1
ATOM 1912 N N . LEU A 1 239 ? 13.290 -15.382 5.871 1.00 43.75 239 LEU A N 1
ATOM 1913 C CA . LEU A 1 239 ? 11.836 -15.423 5.673 1.00 43.75 239 LEU A CA 1
ATOM 1914 C C . LEU A 1 239 ? 11.435 -16.817 5.167 1.00 43.75 239 LEU A C 1
ATOM 1916 O O . LEU A 1 239 ? 11.744 -17.151 4.025 1.00 43.75 239 LEU A O 1
ATOM 1920 N N . PHE A 1 240 ? 10.758 -17.590 6.017 1.00 39.25 240 PHE A N 1
ATOM 1921 C CA . PHE A 1 240 ? 9.994 -18.776 5.641 1.00 39.25 240 PHE A CA 1
ATOM 1922 C C . PHE A 1 240 ? 8.532 -18.356 5.537 1.00 39.25 240 PHE A C 1
ATOM 1924 O O . PHE A 1 240 ? 7.899 -18.080 6.560 1.00 39.25 240 PHE A O 1
ATOM 1931 N N . PRO A 1 241 ? 7.977 -18.252 4.329 1.00 43.94 241 PRO A N 1
ATOM 1932 C CA . PRO A 1 241 ? 6.554 -18.037 4.163 1.00 43.94 241 PRO A CA 1
ATOM 1933 C C . PRO A 1 241 ? 5.871 -19.350 4.519 1.00 43.94 241 PRO A C 1
ATOM 1935 O O . PRO A 1 241 ? 5.960 -20.333 3.792 1.00 43.94 241 PRO A O 1
ATOM 1938 N N . PHE A 1 242 ? 5.231 -19.383 5.679 1.00 42.31 242 PHE A N 1
ATOM 1939 C CA . PHE A 1 242 ? 4.376 -20.494 6.055 1.00 42.31 242 PHE A CA 1
ATOM 1940 C C . PHE A 1 242 ? 2.926 -20.104 5.788 1.00 42.31 242 PHE A C 1
ATOM 1942 O O . PHE A 1 242 ? 2.504 -18.969 6.025 1.00 42.31 242 PHE A O 1
ATOM 1949 N N . VAL A 1 243 ? 2.159 -21.057 5.275 1.00 40.41 243 VAL A N 1
ATOM 1950 C CA . VAL A 1 243 ? 0.710 -20.928 5.169 1.00 40.41 243 VAL A CA 1
ATOM 1951 C C . VAL A 1 243 ? 0.139 -21.228 6.548 1.00 40.41 243 VAL A C 1
ATOM 1953 O O . VAL A 1 243 ? 0.343 -22.310 7.094 1.00 40.41 243 VAL A O 1
ATOM 1956 N N . LEU A 1 244 ? -0.561 -20.257 7.130 1.00 35.25 244 LEU A N 1
ATOM 1957 C CA . LEU A 1 244 ? -1.313 -20.464 8.361 1.00 35.25 244 LEU A CA 1
ATOM 1958 C C . LEU A 1 244 ? -2.638 -21.131 7.976 1.00 35.25 244 LEU A C 1
ATOM 1960 O O . LEU A 1 244 ? -3.641 -20.462 7.734 1.00 35.25 244 LEU A O 1
ATOM 1964 N N . SER A 1 245 ? -2.614 -22.455 7.831 1.00 34.03 245 SER A N 1
ATOM 1965 C CA . SER A 1 245 ? -3.824 -23.243 7.606 1.00 34.03 245 SER A CA 1
ATOM 1966 C C . SER A 1 245 ? -4.641 -23.243 8.894 1.00 34.03 245 SER A C 1
ATOM 1968 O O . SER A 1 245 ? -4.186 -23.743 9.923 1.00 34.03 245 SER A O 1
ATOM 1970 N N . LEU A 1 246 ? -5.833 -22.646 8.858 1.00 34.25 246 LEU A N 1
ATOM 1971 C CA . LEU A 1 246 ? -6.794 -22.795 9.948 1.00 34.25 246 LEU A CA 1
ATOM 1972 C C . LEU A 1 246 ? -7.139 -24.287 10.073 1.00 34.25 246 LEU A C 1
ATOM 1974 O O . LEU A 1 246 ? -7.382 -24.917 9.04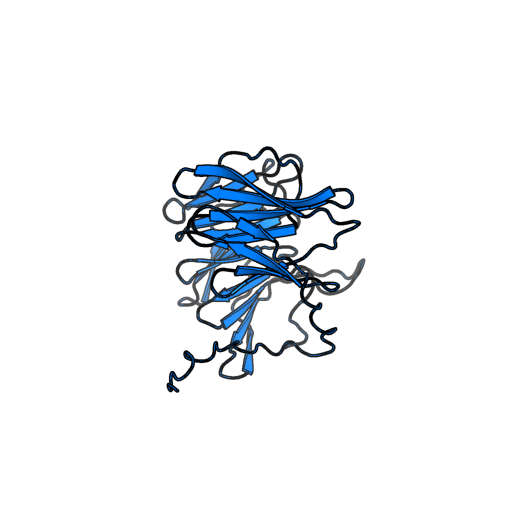1 1.00 34.25 246 LEU A O 1
ATOM 1978 N N . PRO A 1 247 ? -7.169 -24.863 11.286 1.00 39.59 247 PRO A N 1
ATOM 1979 C CA . PRO A 1 247 ? -7.687 -26.210 11.453 1.00 39.59 247 PRO A CA 1
ATOM 1980 C C . PRO A 1 247 ? -9.137 -26.238 10.958 1.00 39.59 247 PRO A C 1
ATOM 1982 O O . PRO A 1 247 ? -9.936 -25.357 11.297 1.00 39.59 247 PRO A O 1
ATOM 1985 N N . GLU A 1 248 ? -9.469 -27.229 10.131 1.00 48.31 248 GLU A N 1
ATOM 1986 C CA . GLU A 1 248 ? -10.863 -27.528 9.817 1.00 48.31 248 GLU A CA 1
ATOM 1987 C C . GLU A 1 248 ? -11.596 -27.786 11.142 1.00 48.31 248 GLU A C 1
ATOM 1989 O O . GLU A 1 248 ? -11.033 -28.365 12.070 1.00 48.31 248 GLU A O 1
ATOM 1994 N N . LYS A 1 249 ? -12.801 -27.219 11.270 1.00 51.66 249 LYS A N 1
ATOM 1995 C CA . LYS A 1 249 ? -13.607 -27.165 12.500 1.00 51.66 249 LYS A CA 1
ATOM 1996 C C . LYS A 1 249 ? -13.486 -28.414 13.382 1.00 51.66 249 LYS A C 1
ATOM 1998 O O . LYS A 1 249 ? -13.544 -29.534 12.891 1.00 51.66 249 LYS A O 1
ATOM 2003 N N . ALA A 1 250 ? -13.452 -28.156 14.691 1.00 49.38 250 ALA A N 1
ATOM 2004 C CA . ALA A 1 250 ? -13.532 -29.138 15.763 1.00 49.38 250 ALA A CA 1
ATOM 2005 C C . ALA A 1 250 ? -14.535 -30.260 15.459 1.00 49.38 250 ALA A C 1
ATOM 2007 O O . ALA A 1 250 ? -15.728 -30.004 15.253 1.00 49.38 250 ALA A O 1
ATOM 2008 N N . GLU A 1 251 ? -14.041 -31.497 15.488 1.00 41.50 251 GLU A N 1
ATOM 2009 C CA . GLU A 1 251 ? -14.889 -32.671 15.607 1.00 41.50 251 GLU A CA 1
ATOM 2010 C C . GLU A 1 251 ? -15.784 -32.497 16.834 1.00 41.50 251 GLU A C 1
ATOM 2012 O O . GLU A 1 251 ? -15.339 -32.293 17.964 1.00 41.50 251 GLU A O 1
ATOM 2017 N N . THR A 1 252 ? -17.083 -32.515 16.569 1.00 44.22 252 THR A N 1
ATOM 2018 C CA . THR A 1 252 ? -18.113 -32.590 17.591 1.00 44.22 252 THR A CA 1
ATOM 2019 C C . THR A 1 252 ? -18.291 -34.064 17.921 1.00 44.22 252 THR A C 1
ATOM 2021 O O . THR A 1 252 ? -18.801 -34.795 17.081 1.00 44.22 252 THR A O 1
ATOM 2024 N N . ILE A 1 253 ? -17.899 -34.495 19.118 1.00 36.91 253 ILE A N 1
ATOM 2025 C CA . ILE A 1 253 ? -18.409 -35.720 19.756 1.00 36.91 253 ILE A CA 1
ATOM 2026 C C . ILE A 1 253 ? -18.540 -35.372 21.250 1.00 36.91 253 ILE A C 1
ATOM 2028 O O . ILE A 1 253 ? -17.537 -35.216 21.936 1.00 36.91 253 ILE A O 1
ATOM 2032 N N . SER A 1 254 ? -19.667 -34.785 21.669 1.00 40.34 254 SER A N 1
ATOM 2033 C CA . SER A 1 254 ? -20.813 -35.441 22.331 1.00 40.34 254 SER A CA 1
ATOM 2034 C C . SER A 1 254 ? -20.434 -36.323 23.531 1.00 40.34 254 SER A C 1
ATOM 2036 O O . SER A 1 254 ? -19.746 -37.319 23.348 1.00 40.34 254 SER A O 1
ATOM 2038 N N . VAL A 1 255 ? -20.939 -35.883 24.697 1.00 44.84 255 VAL A N 1
ATOM 2039 C CA . VAL A 1 255 ? -21.005 -36.460 26.062 1.00 44.84 255 VAL A CA 1
ATOM 2040 C C . VAL A 1 255 ? -20.589 -37.921 26.223 1.00 44.84 255 VAL A C 1
ATOM 2042 O O . VAL A 1 255 ? -21.204 -38.779 25.556 1.00 44.84 255 VAL A O 1
#

Secondary structure (DSSP, 8-state):
--TTS--SS-EEEEETTEEEEE--EESSGGG-EE---EEEEETTTTEEEEEPPPSS--SS-EEEEETTEEEEEEETTEEEEEEEETTTTEEEEEPPP-TTT---EEEEEEETTEEEEEE-SSS-EEEEEETTTTEEEEPPPPS--S--SEEEEETTEEEEEEEETTTEEEEEEEETTTTEEEEEEEE--SSPPP-EEEEETTEEEEE-SSEEEEEEE-SS-EEE-SSPEEPPP---S--------PPP-------

pLDDT: mean 86.93, std 15.13, range [34.03, 98.62]